Protein AF-A0A1V9Y7L9-F1 (afdb_monomer)

Structure (mmCIF, N/CA/C/O backbone):
data_AF-A0A1V9Y7L9-F1
#
_entry.id   AF-A0A1V9Y7L9-F1
#
loop_
_atom_site.group_PDB
_atom_site.id
_atom_site.type_symbol
_atom_site.label_atom_id
_atom_site.label_alt_id
_atom_site.label_comp_id
_atom_site.label_asym_id
_atom_site.label_entity_id
_atom_site.label_seq_id
_atom_site.pdbx_PDB_ins_code
_atom_site.Cartn_x
_atom_site.Cartn_y
_atom_site.Cartn_z
_atom_site.occupancy
_atom_site.B_iso_or_equiv
_atom_site.auth_seq_id
_atom_site.auth_comp_id
_atom_site.auth_asym_id
_atom_site.auth_atom_id
_atom_site.pdbx_PDB_model_num
ATOM 1 N N . PHE A 1 1 ? 11.792 -7.663 -23.359 1.00 46.97 1 PHE A N 1
ATOM 2 C CA . PHE A 1 1 ? 11.062 -7.646 -24.647 1.00 46.97 1 PHE A CA 1
ATOM 3 C C . PHE A 1 1 ? 10.402 -6.301 -24.951 1.00 46.97 1 PHE A C 1
ATOM 5 O O . PHE A 1 1 ? 10.607 -5.774 -26.033 1.00 46.97 1 PHE A O 1
ATOM 12 N N . ARG A 1 2 ? 9.714 -5.676 -23.986 1.00 48.84 2 ARG A N 1
ATOM 13 C CA . ARG A 1 2 ? 9.059 -4.362 -24.144 1.00 48.84 2 ARG A CA 1
ATOM 14 C C . ARG A 1 2 ? 9.985 -3.200 -24.557 1.00 48.84 2 ARG A C 1
ATOM 16 O O . ARG A 1 2 ? 9.518 -2.235 -25.145 1.00 48.84 2 ARG A O 1
ATOM 23 N N . VAL A 1 3 ? 11.295 -3.319 -24.314 1.00 56.34 3 VAL A N 1
ATOM 24 C CA . VAL A 1 3 ? 12.301 -2.316 -24.720 1.00 56.34 3 VAL A CA 1
ATOM 25 C C . VAL A 1 3 ? 12.752 -2.458 -26.182 1.00 56.34 3 VAL A C 1
ATOM 27 O O . VAL A 1 3 ? 13.266 -1.508 -26.759 1.00 56.34 3 VAL A O 1
ATOM 30 N N . LEU A 1 4 ? 12.505 -3.606 -26.825 1.00 56.19 4 LEU A N 1
ATOM 31 C CA . LEU A 1 4 ? 12.766 -3.774 -28.261 1.00 56.19 4 LEU A CA 1
ATOM 32 C C . LEU A 1 4 ? 11.690 -3.094 -29.119 1.00 56.19 4 LEU A C 1
ATOM 34 O O . LEU A 1 4 ? 11.985 -2.657 -30.225 1.00 56.19 4 LEU A O 1
ATOM 38 N N . ALA A 1 5 ? 10.463 -2.955 -28.607 1.00 59.09 5 ALA A N 1
ATOM 39 C CA . ALA A 1 5 ? 9.345 -2.341 -29.323 1.00 59.09 5 ALA A CA 1
ATOM 40 C C . ALA A 1 5 ? 9.635 -0.910 -29.836 1.00 59.09 5 ALA A C 1
ATOM 42 O O . ALA A 1 5 ? 9.407 -0.670 -31.022 1.00 59.09 5 ALA A O 1
ATOM 43 N N . PRO A 1 6 ? 10.191 0.026 -29.036 1.00 62.69 6 PRO A N 1
ATOM 44 C CA . PRO A 1 6 ? 10.571 1.346 -29.549 1.00 62.69 6 PRO A CA 1
ATOM 45 C C . PRO A 1 6 ? 11.740 1.296 -30.545 1.00 62.69 6 PRO A C 1
ATOM 47 O O . PRO A 1 6 ? 11.824 2.141 -31.431 1.00 62.69 6 PRO A O 1
ATOM 50 N N . LEU A 1 7 ? 12.619 0.293 -30.455 1.00 63.62 7 LEU A N 1
ATOM 51 C CA . LEU A 1 7 ? 13.756 0.137 -31.366 1.00 63.62 7 LEU A CA 1
ATOM 52 C C . LEU A 1 7 ? 13.321 -0.374 -32.751 1.00 63.62 7 LEU A C 1
ATOM 54 O O . LEU A 1 7 ? 13.862 0.058 -33.767 1.00 63.62 7 LEU A O 1
ATOM 58 N N . TYR A 1 8 ? 12.308 -1.243 -32.801 1.00 61.97 8 TYR A N 1
ATOM 59 C CA . TYR A 1 8 ? 11.681 -1.678 -34.054 1.00 61.97 8 TYR A CA 1
ATOM 60 C C . TYR A 1 8 ? 10.748 -0.619 -34.647 1.00 61.97 8 TYR A C 1
ATOM 62 O O . TYR A 1 8 ? 10.727 -0.466 -35.864 1.00 61.97 8 TYR A O 1
ATOM 70 N N . LEU A 1 9 ? 10.049 0.162 -33.813 1.00 64.06 9 LEU A N 1
ATOM 71 C CA . LEU A 1 9 ? 9.289 1.327 -34.276 1.00 64.06 9 LEU A CA 1
ATOM 72 C C . LEU A 1 9 ? 10.213 2.353 -34.947 1.00 64.06 9 LEU A C 1
ATOM 74 O O . LEU A 1 9 ? 9.896 2.818 -36.034 1.00 64.06 9 LEU A O 1
ATOM 78 N N . LYS A 1 10 ? 11.386 2.627 -34.352 1.00 63.59 10 LYS A N 1
ATOM 79 C CA . LYS A 1 10 ? 12.418 3.491 -34.947 1.00 63.59 10 LYS A CA 1
ATOM 80 C C . LYS A 1 10 ? 12.845 3.001 -36.337 1.00 63.59 10 LYS A C 1
ATOM 82 O O . LYS A 1 10 ? 12.878 3.783 -37.279 1.00 63.59 10 LYS A O 1
ATOM 87 N N . LYS A 1 11 ? 13.131 1.702 -36.487 1.00 65.62 11 LYS A N 1
ATOM 88 C CA . LYS A 1 11 ? 13.495 1.124 -37.793 1.00 65.62 11 LYS A CA 1
ATOM 89 C C . LYS A 1 11 ? 12.365 1.234 -38.822 1.00 65.62 11 LYS A C 1
ATOM 91 O O . LYS A 1 11 ? 12.635 1.541 -39.976 1.00 65.62 11 LYS A O 1
ATOM 96 N N . ALA A 1 12 ? 11.117 1.024 -38.403 1.00 61.41 12 ALA A N 1
ATOM 97 C CA . ALA A 1 12 ? 9.957 1.149 -39.282 1.00 61.41 12 ALA A CA 1
ATOM 98 C C . ALA A 1 12 ? 9.720 2.602 -39.736 1.00 61.41 12 ALA A C 1
ATOM 100 O O . ALA A 1 12 ? 9.363 2.830 -40.889 1.00 61.41 12 ALA A O 1
ATOM 101 N N . THR A 1 13 ? 9.945 3.589 -38.860 1.00 64.69 13 THR A N 1
ATOM 102 C CA . THR A 1 13 ? 9.860 5.009 -39.232 1.00 64.69 13 THR A CA 1
ATOM 103 C C . THR A 1 13 ? 11.004 5.435 -40.147 1.00 64.69 13 THR A C 1
ATOM 105 O O . T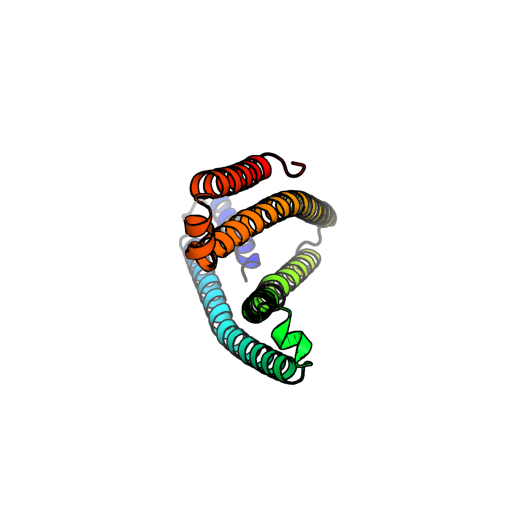HR A 1 13 ? 10.759 6.181 -41.090 1.00 64.69 13 THR A O 1
ATOM 108 N N . ASP A 1 14 ? 12.219 4.926 -39.925 1.00 67.12 14 ASP A N 1
ATOM 109 C CA . ASP A 1 14 ? 13.375 5.223 -40.778 1.00 67.12 14 ASP A CA 1
ATOM 110 C C . ASP A 1 14 ? 13.167 4.673 -42.206 1.00 67.12 14 ASP A C 1
ATOM 112 O O . ASP A 1 14 ? 13.400 5.393 -43.176 1.00 67.12 14 ASP A O 1
ATOM 116 N N . GLU A 1 15 ? 12.642 3.448 -42.360 1.00 63.75 15 GLU A N 1
ATOM 117 C CA . GLU A 1 15 ? 12.297 2.876 -43.677 1.00 63.75 15 GLU A CA 1
ATOM 118 C C . GLU A 1 15 ? 11.160 3.633 -44.381 1.00 63.75 15 GLU A C 1
ATOM 120 O O . GLU A 1 15 ? 11.217 3.838 -45.595 1.00 63.75 15 GLU A O 1
ATOM 125 N N . LEU A 1 16 ? 10.147 4.093 -43.638 1.00 63.22 16 LEU A N 1
ATOM 126 C CA . LEU A 1 16 ? 9.028 4.860 -44.195 1.00 63.22 16 LEU A CA 1
ATOM 127 C C . LEU A 1 16 ? 9.479 6.231 -44.730 1.00 63.22 16 LEU A C 1
ATOM 129 O O . LEU A 1 16 ? 9.022 6.661 -45.790 1.00 63.22 16 LEU A O 1
ATOM 133 N N . VAL A 1 17 ? 10.386 6.903 -44.013 1.00 63.62 17 VAL A N 1
ATOM 134 C CA . VAL A 1 17 ? 10.924 8.221 -44.387 1.00 63.62 17 VAL A CA 1
ATOM 135 C C . VAL A 1 17 ? 11.878 8.121 -45.584 1.00 63.62 17 VAL A C 1
ATOM 137 O O . VAL A 1 17 ? 11.861 9.001 -46.444 1.00 63.62 17 VAL A O 1
ATOM 140 N N . LEU A 1 18 ? 12.673 7.047 -45.677 1.00 61.69 18 LEU A N 1
ATOM 141 C CA . LEU A 1 18 ? 13.657 6.854 -46.752 1.00 61.69 18 LEU A CA 1
ATOM 142 C C . LEU A 1 18 ? 13.076 6.275 -48.051 1.00 61.69 18 LEU A C 1
ATOM 144 O O . LEU A 1 18 ? 13.549 6.647 -49.122 1.00 61.69 18 LEU A O 1
ATOM 148 N N . ALA A 1 19 ? 12.084 5.377 -47.992 1.00 62.03 19 ALA A N 1
ATOM 149 C CA . ALA A 1 19 ? 11.669 4.597 -49.165 1.00 62.03 19 ALA A CA 1
ATOM 150 C C . ALA A 1 19 ? 10.353 5.044 -49.832 1.00 62.03 19 ALA A C 1
ATOM 152 O O . ALA A 1 19 ? 10.089 4.619 -50.953 1.00 62.03 19 ALA A O 1
ATOM 153 N N . HIS A 1 20 ? 9.510 5.869 -49.186 1.00 58.69 20 HIS A N 1
ATOM 154 C CA . HIS A 1 20 ? 8.191 6.309 -49.704 1.00 58.69 20 HIS A CA 1
ATOM 155 C C . HIS A 1 20 ? 7.233 5.179 -50.165 1.00 58.69 20 HIS A C 1
ATOM 157 O O . HIS A 1 20 ? 6.181 5.438 -50.747 1.00 58.69 20 HIS A O 1
ATOM 163 N N . THR A 1 21 ? 7.548 3.916 -49.875 1.00 59.72 21 THR A N 1
ATOM 164 C CA . THR A 1 21 ? 6.689 2.747 -50.093 1.00 59.72 21 THR A CA 1
ATOM 165 C C . THR A 1 21 ? 6.048 2.333 -48.775 1.00 59.72 21 THR A C 1
ATOM 167 O O . THR A 1 21 ? 6.736 2.306 -47.759 1.00 59.72 21 THR A O 1
ATOM 170 N N . LEU A 1 22 ? 4.762 1.958 -48.783 1.00 59.69 22 LEU A N 1
ATOM 171 C CA . LEU A 1 22 ? 4.059 1.415 -47.611 1.00 59.69 22 LEU A CA 1
ATOM 172 C C . LEU A 1 22 ? 4.796 0.164 -47.081 1.00 59.69 22 LEU A C 1
ATOM 174 O O . LEU A 1 22 ? 4.752 -0.879 -47.739 1.00 59.69 22 LEU A O 1
ATOM 178 N N . PRO A 1 23 ? 5.454 0.218 -45.905 1.00 66.94 23 PRO A N 1
ATOM 179 C CA . PRO A 1 23 ? 6.293 -0.858 -45.400 1.00 66.94 23 PRO A CA 1
ATOM 180 C C . PRO A 1 23 ? 5.406 -1.871 -44.670 1.00 66.94 23 PRO A C 1
ATOM 182 O O . PRO A 1 23 ? 5.416 -2.001 -43.445 1.00 66.94 23 PRO A O 1
ATOM 185 N N . THR A 1 24 ? 4.587 -2.582 -45.443 1.00 71.19 24 THR A N 1
ATOM 186 C CA . THR A 1 24 ? 3.628 -3.577 -44.946 1.00 71.19 24 THR A CA 1
ATOM 187 C C . THR A 1 24 ? 4.324 -4.661 -44.125 1.00 71.19 24 THR A C 1
ATOM 189 O O . THR A 1 24 ? 3.875 -4.966 -43.026 1.00 71.19 24 THR A O 1
ATOM 192 N N . HIS A 1 25 ? 5.481 -5.151 -44.579 1.00 72.38 25 HIS A N 1
ATOM 193 C CA . HIS A 1 25 ? 6.285 -6.145 -43.863 1.00 72.38 25 HIS A CA 1
ATOM 194 C C . HIS A 1 25 ? 6.754 -5.660 -42.477 1.00 72.38 25 HIS A C 1
ATOM 196 O O . HIS A 1 25 ? 6.593 -6.375 -41.487 1.00 72.38 25 HIS A O 1
ATOM 202 N N . ALA A 1 26 ? 7.287 -4.438 -42.373 1.00 65.88 26 ALA A N 1
ATOM 203 C CA . ALA A 1 26 ? 7.776 -3.893 -41.104 1.00 65.88 26 ALA A CA 1
ATOM 204 C C . ALA A 1 26 ? 6.635 -3.686 -40.091 1.00 65.88 26 ALA A C 1
ATOM 206 O O . ALA A 1 26 ? 6.788 -3.992 -38.906 1.00 65.88 26 ALA A O 1
ATOM 207 N N . ILE A 1 27 ? 5.468 -3.236 -40.566 1.00 72.94 27 ILE A N 1
ATOM 208 C CA . ILE A 1 27 ? 4.267 -3.061 -39.740 1.00 72.94 27 ILE A CA 1
ATOM 209 C C . ILE A 1 27 ? 3.737 -4.418 -39.261 1.00 72.94 27 ILE A C 1
ATOM 211 O O . ILE A 1 27 ? 3.439 -4.572 -38.076 1.00 72.94 27 ILE A O 1
ATOM 215 N N . THR A 1 28 ? 3.664 -5.427 -40.136 1.00 78.00 28 THR A N 1
ATOM 216 C CA . THR A 1 28 ? 3.221 -6.775 -39.747 1.00 78.00 28 THR A CA 1
ATOM 217 C C . THR A 1 28 ? 4.157 -7.385 -38.703 1.00 78.00 28 THR A C 1
ATOM 219 O O . THR A 1 28 ? 3.687 -7.905 -37.693 1.00 78.00 28 THR A O 1
ATOM 222 N N . VAL A 1 29 ? 5.475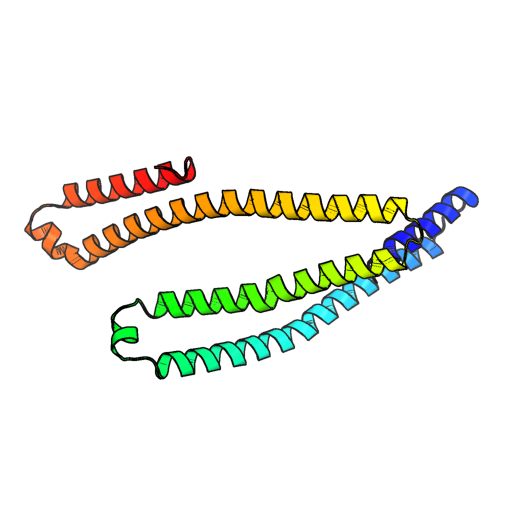 -7.258 -38.882 1.00 75.94 29 VAL A N 1
ATOM 223 C CA . VAL A 1 29 ? 6.470 -7.740 -37.910 1.00 75.94 29 VAL A CA 1
ATOM 224 C C . VAL A 1 29 ? 6.346 -7.006 -36.573 1.00 75.94 29 VAL A C 1
ATOM 226 O O . VAL A 1 29 ? 6.393 -7.649 -35.524 1.00 75.94 29 VAL A O 1
ATOM 229 N N . TYR A 1 30 ? 6.118 -5.689 -36.583 1.00 73.19 30 TYR A N 1
ATOM 230 C CA . TYR A 1 30 ? 5.880 -4.908 -35.366 1.00 73.19 30 TYR A CA 1
ATOM 231 C C . TYR A 1 30 ? 4.629 -5.377 -34.609 1.00 73.19 30 TYR A C 1
ATOM 233 O O . TYR A 1 30 ? 4.702 -5.626 -33.405 1.00 73.19 30 TYR A O 1
ATOM 241 N N . ILE A 1 31 ? 3.502 -5.556 -35.308 1.00 78.62 31 ILE A N 1
ATOM 242 C CA . ILE A 1 31 ? 2.237 -6.005 -34.704 1.00 78.62 31 ILE A CA 1
ATOM 243 C C . ILE A 1 31 ? 2.384 -7.418 -34.124 1.00 78.62 31 ILE A C 1
ATOM 245 O O . ILE A 1 31 ? 1.964 -7.660 -32.991 1.00 78.62 31 ILE A O 1
ATOM 249 N N . VAL A 1 32 ? 3.030 -8.336 -34.850 1.00 83.56 32 VAL A N 1
ATOM 250 C CA . VAL A 1 32 ? 3.276 -9.710 -34.380 1.00 83.56 32 VAL A CA 1
ATOM 251 C C . VAL A 1 32 ? 4.194 -9.722 -33.157 1.00 83.56 32 VAL A C 1
ATOM 253 O O . VAL A 1 32 ? 3.890 -10.395 -32.173 1.00 83.56 32 VAL A O 1
ATOM 256 N N . LEU A 1 33 ? 5.283 -8.946 -33.164 1.00 78.62 33 LEU A N 1
ATOM 257 C CA . LEU A 1 33 ? 6.181 -8.815 -32.011 1.00 78.62 33 LEU A CA 1
ATOM 258 C C . LEU A 1 33 ? 5.473 -8.223 -30.791 1.00 78.62 33 LEU A C 1
ATOM 260 O O . LEU A 1 33 ? 5.721 -8.658 -29.665 1.00 78.62 33 LEU A O 1
ATOM 264 N N . LEU A 1 34 ? 4.591 -7.245 -31.001 1.00 78.25 34 LEU A N 1
ATOM 265 C CA . LEU A 1 34 ? 3.825 -6.616 -29.932 1.00 78.25 34 LEU A CA 1
ATOM 266 C C . LEU A 1 34 ? 2.817 -7.599 -29.329 1.00 78.25 34 LEU A C 1
ATOM 268 O O . LEU A 1 34 ? 2.758 -7.741 -28.105 1.00 78.25 34 LEU A O 1
ATOM 272 N N . PHE A 1 35 ? 2.095 -8.338 -30.174 1.00 83.88 35 PHE A N 1
ATOM 273 C CA . PHE A 1 35 ? 1.178 -9.386 -29.733 1.00 83.88 35 PHE A CA 1
ATOM 274 C C . PHE A 1 35 ? 1.913 -10.493 -28.970 1.00 83.88 35 PHE A C 1
ATOM 276 O O . PHE A 1 35 ? 1.517 -10.843 -27.859 1.00 83.88 35 PHE A O 1
ATOM 283 N N . LEU A 1 36 ? 3.036 -10.979 -29.505 1.00 85.19 36 LEU A N 1
ATOM 284 C CA . LEU A 1 36 ? 3.852 -12.010 -28.869 1.00 85.19 36 LEU A CA 1
ATOM 285 C C . LEU A 1 36 ? 4.423 -11.532 -27.525 1.00 85.19 36 LEU A C 1
ATOM 287 O O . LEU A 1 36 ? 4.371 -12.260 -26.537 1.00 85.19 36 LEU A O 1
ATOM 291 N N . SER A 1 37 ? 4.909 -10.290 -27.450 1.00 79.69 37 SER A N 1
ATOM 292 C CA . SER A 1 37 ? 5.405 -9.701 -26.200 1.00 79.69 37 SER A CA 1
ATOM 293 C C . SER A 1 37 ? 4.311 -9.615 -25.135 1.00 79.69 37 SER A C 1
ATOM 295 O O . SER A 1 37 ? 4.578 -9.878 -23.959 1.00 79.69 37 SER A O 1
ATOM 297 N N . ASN A 1 38 ? 3.088 -9.247 -25.523 1.00 80.31 38 ASN A N 1
ATOM 298 C CA . ASN A 1 38 ? 1.955 -9.202 -24.602 1.00 80.31 38 ASN A CA 1
ATOM 299 C C . ASN A 1 38 ? 1.552 -10.613 -24.164 1.00 80.31 38 ASN A C 1
ATOM 301 O O . ASN A 1 38 ? 1.453 -10.863 -22.965 1.00 80.31 38 ASN A O 1
ATOM 305 N N . ALA A 1 39 ? 1.421 -11.558 -25.097 1.00 86.31 39 ALA A N 1
ATOM 306 C CA . ALA A 1 39 ? 1.086 -12.949 -24.799 1.00 86.31 39 ALA A CA 1
ATOM 307 C C . ALA A 1 39 ? 2.093 -13.597 -23.831 1.00 86.31 39 ALA A C 1
ATOM 309 O O . ALA A 1 39 ? 1.691 -14.185 -22.828 1.00 86.31 39 ALA A O 1
ATOM 310 N N . LEU A 1 40 ? 3.400 -13.418 -24.059 1.00 84.06 40 LEU A N 1
ATOM 311 C CA . LEU A 1 40 ? 4.443 -13.898 -23.144 1.00 84.06 40 LEU A CA 1
ATOM 312 C C . LEU A 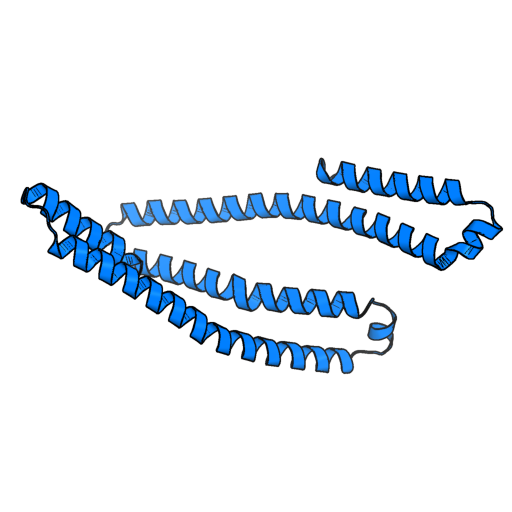1 40 ? 4.371 -13.218 -21.774 1.00 84.06 40 LEU A C 1
ATOM 314 O O . LEU A 1 40 ? 4.619 -13.861 -20.756 1.00 84.06 40 LEU A O 1
ATOM 318 N N . SER A 1 41 ? 4.025 -11.930 -21.730 1.00 80.12 41 SER A N 1
ATOM 319 C CA . SER A 1 41 ? 3.855 -11.212 -20.463 1.00 80.12 41 SER A CA 1
ATOM 320 C C . SER A 1 41 ? 2.673 -11.767 -19.667 1.00 80.12 41 SER A C 1
ATOM 322 O O . SER A 1 41 ? 2.814 -12.006 -18.471 1.00 80.12 41 SER A O 1
ATOM 324 N N . HIS A 1 42 ? 1.547 -12.052 -20.327 1.00 84.44 42 HIS A N 1
ATOM 325 C CA . HIS A 1 42 ? 0.393 -12.692 -19.696 1.00 84.44 42 HIS A CA 1
ATOM 326 C C . HIS A 1 42 ? 0.706 -14.117 -19.235 1.00 84.44 42 HIS A C 1
ATOM 328 O O . HIS A 1 42 ? 0.359 -14.480 -18.113 1.00 84.44 42 HIS A O 1
ATOM 334 N N . LEU A 1 43 ? 1.427 -14.899 -20.043 1.00 87.62 43 LEU A N 1
ATOM 335 C CA . LEU A 1 43 ? 1.862 -16.243 -19.668 1.00 87.62 43 LEU A CA 1
ATOM 336 C C . LEU A 1 43 ? 2.797 -16.217 -18.452 1.00 87.62 43 LEU A C 1
ATOM 338 O O . LEU A 1 43 ? 2.620 -17.003 -17.525 1.00 87.62 43 LEU A O 1
ATOM 342 N N . LYS A 1 44 ? 3.750 -15.277 -18.412 1.00 83.25 44 LYS A N 1
ATOM 343 C CA . LYS A 1 44 ? 4.612 -15.054 -17.244 1.00 83.25 44 LYS A CA 1
ATOM 344 C C . LYS A 1 44 ? 3.775 -14.763 -16.001 1.00 83.25 44 LYS A C 1
ATOM 346 O O . LYS A 1 44 ? 4.013 -15.368 -14.961 1.00 83.25 44 LYS A O 1
ATOM 351 N N . THR A 1 45 ? 2.799 -13.862 -16.101 1.00 82.06 45 THR A N 1
ATOM 352 C CA . THR A 1 45 ? 1.909 -13.527 -14.980 1.00 82.06 45 THR A CA 1
ATOM 353 C C . THR A 1 45 ? 1.103 -14.741 -14.525 1.00 82.06 45 THR A C 1
ATOM 355 O O . THR A 1 45 ? 0.993 -14.981 -13.328 1.00 82.06 45 THR A O 1
ATOM 358 N N . PHE A 1 46 ? 0.603 -15.553 -15.458 1.00 87.19 46 PHE A N 1
ATOM 359 C CA . PHE A 1 46 ? -0.124 -16.780 -15.140 1.00 87.19 46 PHE A CA 1
ATOM 360 C C . PHE A 1 46 ? 0.755 -17.817 -14.424 1.00 87.19 46 PHE A C 1
ATOM 362 O O . PHE A 1 46 ? 0.346 -18.400 -13.423 1.00 87.19 46 PHE A O 1
ATOM 369 N N . LEU A 1 47 ? 1.994 -18.010 -14.883 1.00 85.19 47 LEU A N 1
ATOM 370 C CA . LEU A 1 47 ? 2.962 -18.880 -14.209 1.00 85.19 47 LEU A CA 1
ATOM 371 C C . LEU A 1 47 ? 3.314 -18.352 -12.813 1.00 85.19 47 LEU A C 1
ATOM 373 O O . LEU A 1 47 ? 3.393 -19.121 -11.854 1.00 85.19 47 LEU A O 1
ATOM 377 N N . TYR A 1 48 ? 3.481 -17.035 -12.689 1.00 80.94 48 TYR A N 1
ATOM 378 C CA . TYR A 1 48 ? 3.786 -16.390 -11.419 1.00 80.94 48 TYR A CA 1
ATOM 379 C C . TYR A 1 48 ? 2.630 -16.493 -10.421 1.00 80.94 48 TYR A C 1
ATOM 381 O O . TYR A 1 48 ? 2.879 -16.666 -9.232 1.00 80.94 48 TYR A O 1
ATOM 389 N N . LEU A 1 49 ? 1.379 -16.494 -10.891 1.00 85.06 49 LEU A N 1
ATOM 390 C CA . LEU A 1 49 ? 0.199 -16.671 -10.043 1.00 85.06 49 LEU A CA 1
ATOM 391 C C . LEU A 1 49 ? 0.263 -17.973 -9.234 1.00 85.06 49 LEU A C 1
ATOM 393 O O . LEU A 1 49 ? -0.056 -17.973 -8.049 1.00 85.06 49 LEU A O 1
ATOM 397 N N . LYS A 1 50 ? 0.733 -19.071 -9.838 1.00 85.94 50 LYS A N 1
ATOM 398 C CA . LYS A 1 50 ? 0.886 -20.352 -9.132 1.00 85.94 50 LYS A CA 1
ATOM 399 C C . LYS A 1 50 ? 1.928 -20.272 -8.014 1.00 85.94 50 LYS A C 1
ATOM 401 O O . LYS A 1 50 ? 1.703 -20.793 -6.924 1.00 85.94 50 LYS A O 1
ATOM 406 N N . VAL A 1 51 ? 3.052 -19.599 -8.270 1.00 84.75 51 VAL A N 1
ATOM 407 C CA . VAL A 1 51 ? 4.098 -19.364 -7.260 1.00 84.75 51 VAL A CA 1
ATOM 408 C C . VAL A 1 51 ? 3.561 -18.472 -6.144 1.00 84.75 51 VAL A C 1
ATOM 410 O O . VAL A 1 51 ? 3.759 -18.775 -4.970 1.00 84.75 51 VAL A O 1
ATOM 413 N N . MET A 1 52 ? 2.826 -17.419 -6.506 1.00 81.44 52 MET A N 1
ATOM 414 C CA . MET A 1 52 ? 2.202 -16.514 -5.550 1.00 81.44 52 MET A CA 1
ATOM 415 C C . MET A 1 52 ? 1.221 -17.229 -4.624 1.00 81.44 52 MET A C 1
ATOM 417 O O . MET A 1 52 ? 1.291 -17.054 -3.413 1.00 81.44 52 MET A O 1
ATOM 421 N N . GLN A 1 53 ? 0.333 -18.056 -5.175 1.00 83.81 53 GLN A N 1
ATOM 422 C CA . GLN A 1 53 ? -0.645 -18.805 -4.385 1.00 83.81 53 GLN A CA 1
ATOM 423 C C . GLN A 1 53 ? 0.030 -19.782 -3.419 1.00 83.81 53 GLN A C 1
ATOM 425 O O . GLN A 1 53 ? -0.406 -19.912 -2.277 1.00 83.81 53 GLN A O 1
ATOM 430 N N . ASN A 1 54 ? 1.115 -20.433 -3.849 1.00 86.75 54 ASN A N 1
ATOM 431 C CA . ASN A 1 54 ? 1.862 -21.340 -2.983 1.00 86.75 54 ASN A CA 1
ATOM 432 C C . ASN A 1 54 ? 2.567 -20.595 -1.839 1.00 86.75 54 ASN A C 1
ATOM 434 O O . ASN A 1 54 ? 2.461 -21.003 -0.686 1.00 86.75 54 ASN A O 1
ATOM 438 N N . ALA A 1 55 ? 3.227 -19.474 -2.146 1.00 83.94 55 ALA A N 1
ATOM 439 C CA . ALA A 1 55 ? 3.857 -18.626 -1.137 1.00 83.94 55 ALA A CA 1
ATOM 440 C C . ALA A 1 55 ? 2.826 -18.050 -0.152 1.00 83.94 55 ALA A C 1
ATOM 442 O O . ALA A 1 55 ? 3.069 -18.031 1.051 1.00 83.94 55 ALA A O 1
ATOM 443 N N . TYR A 1 56 ? 1.656 -17.630 -0.644 1.00 83.00 56 TYR A N 1
ATOM 444 C CA . TYR A 1 56 ? 0.557 -17.168 0.203 1.00 83.00 56 TYR A CA 1
ATOM 445 C C . TYR A 1 56 ? 0.107 -18.261 1.178 1.00 83.00 56 TYR A C 1
ATOM 447 O O . TYR A 1 56 ? 0.019 -18.006 2.374 1.00 83.00 56 TYR A O 1
ATOM 455 N N . ASN A 1 57 ? -0.102 -19.489 0.694 1.00 86.12 57 ASN A N 1
ATOM 456 C CA . ASN A 1 57 ? -0.494 -20.609 1.547 1.00 86.12 57 ASN A CA 1
ATOM 457 C C . ASN A 1 57 ? 0.545 -20.887 2.648 1.00 86.12 57 ASN A C 1
ATOM 459 O O . ASN A 1 57 ? 0.195 -20.984 3.822 1.00 86.12 57 ASN A O 1
ATOM 463 N N . GLU A 1 58 ? 1.829 -20.955 2.288 1.00 86.94 58 GLU A N 1
ATOM 464 C CA . GLU A 1 58 ? 2.910 -21.209 3.246 1.00 86.94 58 GLU A CA 1
ATOM 465 C C . GLU A 1 58 ? 2.980 -20.133 4.337 1.00 86.94 58 GLU A C 1
ATOM 467 O O . GLU A 1 58 ? 3.036 -20.451 5.530 1.00 86.94 58 GLU A O 1
ATOM 472 N N . VAL A 1 59 ? 2.930 -18.856 3.946 1.00 84.12 59 VAL A N 1
ATOM 473 C CA . VAL A 1 59 ? 2.975 -17.752 4.906 1.00 84.12 59 VAL A CA 1
ATOM 474 C C . VAL A 1 59 ? 1.712 -17.746 5.770 1.00 84.12 59 VAL A C 1
ATOM 476 O O . VAL A 1 59 ? 1.828 -17.687 6.993 1.00 84.12 59 VAL A O 1
ATOM 479 N N . SER A 1 60 ? 0.517 -17.873 5.191 1.00 82.50 60 SER A N 1
ATOM 480 C CA . SER A 1 60 ? -0.736 -17.858 5.956 1.00 82.50 60 SER A CA 1
ATOM 481 C C . SER A 1 60 ? -0.811 -18.994 6.976 1.00 82.50 60 SER A C 1
ATOM 483 O O . SER A 1 60 ? -1.177 -18.752 8.127 1.00 82.50 60 SER A O 1
ATOM 485 N N . VAL A 1 61 ? -0.391 -20.211 6.612 1.00 86.38 61 VAL A N 1
ATOM 486 C CA . VAL A 1 61 ? -0.340 -21.353 7.541 1.00 86.38 61 VAL A CA 1
ATOM 487 C C . VAL A 1 61 ? 0.675 -21.111 8.654 1.00 86.38 61 VAL A C 1
ATOM 489 O O . VAL A 1 61 ? 0.357 -21.305 9.829 1.00 86.38 61 VAL A O 1
ATOM 492 N N . LYS A 1 62 ? 1.883 -20.645 8.316 1.00 86.50 62 LYS A N 1
ATOM 493 C CA . LYS A 1 62 ? 2.934 -20.385 9.306 1.00 86.50 62 LYS A CA 1
ATOM 494 C C . LYS A 1 62 ? 2.499 -19.342 10.322 1.00 86.50 62 LYS A C 1
ATOM 496 O O . LYS A 1 62 ? 2.710 -19.521 11.521 1.00 86.50 62 LYS A O 1
ATOM 501 N N . VAL A 1 63 ? 1.868 -18.264 9.861 1.00 82.69 63 VAL A N 1
ATOM 502 C CA . VAL A 1 63 ? 1.443 -17.223 10.786 1.00 82.69 63 VAL A CA 1
ATOM 503 C C . VAL A 1 63 ? 0.197 -17.634 11.575 1.00 82.69 63 VAL A C 1
ATOM 505 O O . VAL A 1 63 ? 0.111 -17.323 12.761 1.00 82.69 63 VAL A O 1
ATOM 508 N N . PHE A 1 64 ? -0.720 -18.411 10.994 1.00 80.62 64 PHE A N 1
ATOM 509 C CA . PHE A 1 64 ? -1.826 -19.006 11.750 1.00 80.62 64 PHE A CA 1
ATOM 510 C C . PHE A 1 64 ? -1.329 -19.926 12.877 1.00 80.62 64 PHE A C 1
ATOM 512 O O . PHE A 1 64 ? -1.802 -19.816 14.008 1.00 80.62 64 PHE A O 1
ATOM 519 N N . SER A 1 65 ? -0.327 -20.770 12.604 1.00 85.69 65 SER A N 1
ATOM 520 C CA . SER A 1 65 ? 0.322 -21.607 13.624 1.00 85.69 65 SER A CA 1
ATOM 521 C C . SER A 1 65 ? 0.924 -20.756 14.743 1.00 85.69 65 SER A C 1
ATOM 523 O O . SER A 1 65 ? 0.680 -21.008 15.920 1.00 85.69 65 SER A O 1
ATOM 525 N N . HIS A 1 66 ? 1.641 -19.687 14.387 1.00 83.62 66 HIS A N 1
ATOM 526 C CA . HIS A 1 66 ? 2.255 -18.795 15.369 1.00 83.62 66 HIS A CA 1
ATOM 527 C C . HIS A 1 66 ? 1.222 -18.057 16.239 1.00 83.62 66 HIS A C 1
ATOM 529 O O . HIS A 1 66 ? 1.419 -17.884 17.441 1.00 83.62 66 HIS A O 1
ATOM 535 N N . LEU A 1 67 ? 0.077 -17.672 15.666 1.00 80.19 67 LEU A N 1
ATOM 536 C CA . LEU A 1 67 ? -1.033 -17.093 16.429 1.00 80.19 67 LEU A CA 1
ATOM 537 C C . LEU A 1 67 ? -1.624 -18.085 17.447 1.00 80.19 67 LEU A C 1
ATOM 539 O O . LEU A 1 67 ? -2.125 -17.661 18.493 1.00 80.19 67 LEU A O 1
ATOM 543 N N . HIS A 1 68 ? -1.564 -19.392 17.172 1.00 80.19 68 HIS A N 1
ATOM 544 C CA . HIS A 1 68 ? -2.010 -20.423 18.110 1.00 80.19 68 HIS A CA 1
ATOM 545 C C . HIS A 1 68 ? -1.060 -20.568 19.310 1.00 80.19 68 HIS A C 1
ATOM 547 O O . HIS A 1 68 ? -1.514 -20.753 20.438 1.00 80.19 68 HIS A O 1
ATOM 553 N N . GLU A 1 69 ? 0.243 -20.397 19.086 1.00 84.25 69 GLU A N 1
ATOM 554 C CA . GLU A 1 69 ? 1.290 -20.465 20.117 1.00 84.25 69 GLU A CA 1
ATOM 555 C C . GLU A 1 69 ? 1.345 -19.226 21.029 1.00 84.25 69 GLU A C 1
ATOM 557 O O . GLU A 1 69 ? 1.932 -19.273 22.110 1.00 84.25 69 GLU A O 1
ATOM 562 N N . MET A 1 70 ? 0.718 -18.111 20.638 1.00 81.81 70 MET A N 1
ATOM 563 C CA . MET A 1 70 ? 0.678 -16.898 21.462 1.00 81.81 70 MET A CA 1
ATOM 564 C C . MET A 1 70 ? -0.113 -17.079 22.768 1.00 81.81 70 MET A C 1
ATOM 566 O O . MET A 1 70 ? -0.947 -17.972 22.921 1.00 81.81 70 MET A O 1
ATOM 570 N N . SER A 1 71 ? 0.139 -16.200 23.742 1.00 79.94 71 SER A N 1
ATOM 571 C CA . SER A 1 71 ? -0.498 -16.266 25.060 1.00 79.94 71 SER A CA 1
ATOM 572 C C . SER A 1 71 ? -2.020 -16.074 24.988 1.00 79.94 71 SER A C 1
ATOM 574 O O . SER A 1 71 ? -2.553 -15.350 24.145 1.00 79.94 71 SER A O 1
ATOM 576 N N . MET A 1 72 ? -2.751 -16.701 25.915 1.00 72.56 72 MET A N 1
ATOM 577 C CA . MET A 1 72 ? -4.217 -16.618 25.966 1.00 72.56 72 MET A CA 1
ATOM 578 C C . MET A 1 72 ? -4.725 -15.185 26.194 1.00 72.56 72 MET A C 1
ATOM 580 O O . MET A 1 72 ? -5.764 -14.815 25.655 1.00 72.56 72 MET A O 1
ATOM 584 N N . GLN A 1 73 ? -3.951 -14.353 26.898 1.00 70.75 73 GLN A N 1
ATOM 585 C CA . GLN A 1 73 ? -4.224 -12.918 27.029 1.00 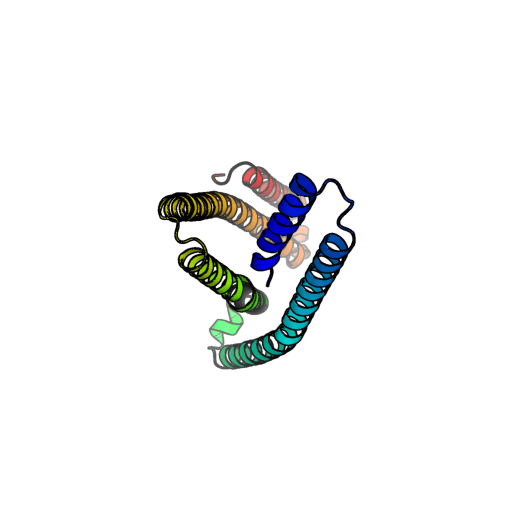70.75 73 GLN A CA 1
ATOM 586 C C . GLN A 1 73 ? -4.159 -12.202 25.673 1.00 70.75 73 GLN A C 1
ATOM 588 O O . GLN A 1 73 ? -5.023 -11.388 25.372 1.00 70.75 73 GLN A O 1
ATOM 593 N N . PHE A 1 74 ? -3.209 -12.546 24.798 1.00 66.81 74 PHE A N 1
ATOM 594 C CA . PHE A 1 74 ? -3.144 -11.952 23.461 1.00 66.81 74 PHE A CA 1
ATOM 595 C C . PHE A 1 74 ? -4.373 -12.295 22.599 1.00 66.81 74 PHE A C 1
ATOM 597 O O . PHE A 1 74 ? -4.847 -11.449 21.840 1.00 66.81 74 PHE A O 1
ATOM 604 N N . ARG A 1 75 ? -4.935 -13.503 22.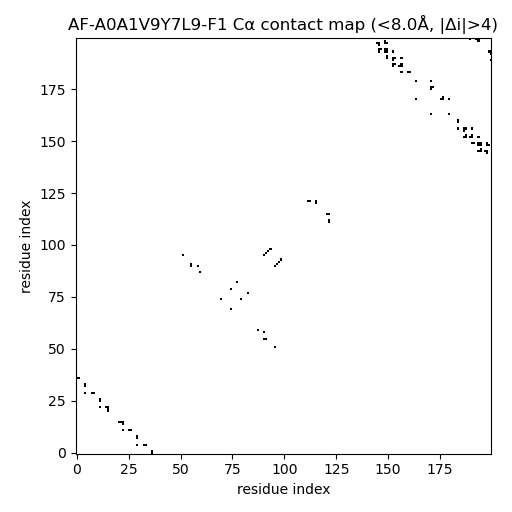759 1.00 70.12 75 ARG A N 1
ATOM 605 C CA . ARG A 1 75 ? -6.180 -13.914 22.084 1.00 70.12 75 ARG A CA 1
ATOM 606 C C . ARG A 1 75 ? -7.432 -13.208 22.620 1.00 70.12 75 ARG A C 1
ATOM 608 O O . ARG A 1 75 ? -8.355 -12.991 21.845 1.00 70.12 75 ARG A O 1
ATOM 615 N N . LEU A 1 76 ? -7.466 -12.849 23.906 1.00 65.06 76 LEU A N 1
ATOM 616 C CA . LEU A 1 76 ? -8.628 -12.226 24.561 1.00 65.06 76 LEU A CA 1
ATOM 617 C C . LEU A 1 76 ? -8.671 -10.693 24.409 1.00 65.06 76 LEU A C 1
ATOM 619 O O . LEU A 1 76 ? -9.754 -10.123 24.323 1.00 65.06 76 LEU A O 1
ATOM 623 N N . THR A 1 77 ? -7.519 -10.017 24.352 1.00 57.62 77 THR A N 1
ATOM 624 C CA . THR A 1 77 ? -7.448 -8.543 24.459 1.00 57.62 77 THR A CA 1
ATOM 625 C C . THR A 1 77 ? -7.593 -7.799 23.127 1.00 57.62 77 THR A C 1
ATOM 627 O O . THR A 1 77 ? -7.955 -6.624 23.107 1.00 57.62 77 THR A O 1
ATOM 630 N N . LYS A 1 78 ? -7.315 -8.436 21.985 1.00 54.66 78 LYS A N 1
ATOM 631 C CA . LYS A 1 78 ? -7.472 -7.803 20.666 1.00 54.66 78 LYS A CA 1
ATOM 632 C C . LYS A 1 78 ? -8.458 -8.586 19.825 1.00 54.66 78 LYS A C 1
ATOM 634 O O . LYS A 1 78 ? -8.322 -9.797 19.719 1.00 54.66 78 LYS A O 1
ATOM 639 N N . LYS A 1 79 ? -9.384 -7.867 19.167 1.00 56.59 79 LYS A N 1
ATOM 640 C CA . LYS A 1 79 ? -10.259 -8.352 18.083 1.00 56.59 79 LYS A CA 1
ATOM 641 C C . LYS A 1 79 ? -9.405 -9.218 17.132 1.00 56.59 79 LYS A C 1
ATOM 643 O O . LYS A 1 79 ? -8.778 -8.669 16.227 1.00 56.59 79 LYS A O 1
ATOM 648 N N . THR A 1 80 ? -9.326 -10.539 17.345 1.00 62.94 80 THR A N 1
ATOM 649 C CA . THR A 1 80 ? -8.380 -11.442 16.653 1.00 62.94 80 THR A CA 1
ATOM 650 C C . THR A 1 80 ? -8.558 -11.337 15.138 1.00 62.94 80 THR A C 1
ATOM 652 O O . THR A 1 80 ? -7.588 -11.297 14.389 1.00 62.94 80 THR A O 1
ATOM 655 N N . GLY A 1 81 ? -9.799 -11.096 14.700 1.00 64.38 81 GLY A N 1
ATOM 656 C CA . GLY A 1 81 ? -10.137 -10.814 13.308 1.00 64.38 81 GLY A CA 1
ATOM 657 C C . GLY A 1 81 ? -9.509 -9.541 12.717 1.00 64.38 81 GLY A C 1
ATOM 658 O O . GLY A 1 81 ? -9.189 -9.543 11.533 1.00 64.38 81 GLY A O 1
ATOM 659 N N . LYS A 1 82 ? -9.277 -8.464 13.489 1.00 65.88 82 LYS A N 1
ATOM 660 C CA . LYS A 1 82 ? -8.561 -7.269 12.986 1.00 65.88 82 LYS A CA 1
ATOM 661 C C . LYS A 1 82 ? -7.073 -7.576 12.754 1.00 65.88 82 LYS A C 1
ATOM 663 O O . LYS A 1 82 ? -6.514 -7.102 11.769 1.00 65.88 82 LYS A O 1
ATOM 668 N N . VAL A 1 83 ? -6.450 -8.391 13.612 1.00 71.12 83 VAL A N 1
ATOM 669 C CA . VAL A 1 83 ? -5.030 -8.776 13.485 1.00 71.12 83 VAL A CA 1
ATOM 670 C C . VAL A 1 83 ? -4.824 -9.702 12.287 1.00 71.12 83 VAL A C 1
ATOM 672 O O . VAL A 1 83 ? -3.997 -9.392 11.433 1.00 71.12 83 VAL A O 1
ATOM 675 N N . THR A 1 84 ? -5.630 -10.760 12.156 1.00 70.81 84 THR A N 1
ATOM 676 C CA . THR A 1 84 ? -5.562 -11.685 11.010 1.00 70.81 84 THR A CA 1
ATOM 677 C C . THR A 1 84 ? -5.792 -10.960 9.681 1.00 70.81 84 THR A C 1
ATOM 679 O O . THR A 1 84 ? -5.014 -11.133 8.749 1.00 70.81 84 THR A O 1
ATOM 682 N N . ARG A 1 85 ? -6.780 -10.052 9.603 1.00 73.56 85 ARG A N 1
ATOM 683 C CA . ARG A 1 85 ? -7.029 -9.262 8.379 1.00 73.56 85 ARG A CA 1
ATOM 684 C C . ARG A 1 85 ? -5.896 -8.295 8.036 1.00 73.56 85 ARG A C 1
ATOM 686 O O . ARG A 1 85 ? -5.612 -8.090 6.861 1.00 73.56 85 ARG A O 1
ATOM 693 N N . CYS A 1 86 ? -5.286 -7.657 9.036 1.00 73.62 86 CYS A N 1
ATOM 694 C CA . CYS A 1 86 ? -4.153 -6.754 8.814 1.00 73.62 86 CYS A CA 1
ATOM 695 C C . CYS A 1 86 ? -2.950 -7.518 8.245 1.00 73.62 86 CYS A C 1
ATOM 697 O O . CYS A 1 86 ? -2.281 -7.060 7.323 1.00 73.62 86 CYS A O 1
ATOM 699 N N . MET A 1 87 ? -2.733 -8.721 8.762 1.00 73.81 87 MET A N 1
ATOM 700 C CA . MET A 1 87 ? -1.654 -9.610 8.370 1.00 73.81 87 MET A CA 1
ATOM 701 C C . MET A 1 87 ? -1.814 -10.143 6.946 1.00 73.81 87 MET A C 1
ATOM 703 O O . MET A 1 87 ? -0.875 -10.017 6.164 1.00 73.81 87 MET A O 1
ATOM 707 N N . ASP A 1 88 ? -3.007 -10.629 6.579 1.00 72.56 88 ASP A N 1
ATOM 708 C CA . ASP A 1 88 ? -3.317 -11.039 5.200 1.00 72.56 88 ASP A CA 1
ATOM 709 C C . ASP A 1 88 ? -3.024 -9.907 4.208 1.00 72.56 88 ASP A C 1
ATOM 711 O O . ASP A 1 88 ? -2.336 -10.103 3.206 1.00 72.56 88 ASP A O 1
ATOM 715 N N . ARG A 1 89 ? -3.483 -8.686 4.514 1.00 77.12 89 ARG A N 1
ATOM 716 C CA . ARG A 1 89 ? -3.237 -7.512 3.663 1.00 77.12 89 ARG A CA 1
ATOM 717 C C . ARG A 1 89 ? -1.752 -7.157 3.587 1.00 77.12 89 ARG A C 1
ATOM 719 O O . ARG A 1 89 ? -1.258 -6.856 2.505 1.00 77.12 89 ARG A O 1
ATOM 726 N N . GLY A 1 90 ? -1.040 -7.198 4.713 1.00 74.81 90 GLY A N 1
ATOM 727 C CA . GLY A 1 90 ? 0.384 -6.870 4.778 1.00 74.81 90 GLY A CA 1
ATOM 728 C C . GLY A 1 90 ? 1.247 -7.840 3.972 1.00 74.81 90 GLY A C 1
ATOM 729 O O . GLY A 1 90 ? 2.105 -7.405 3.208 1.00 74.81 90 GLY A O 1
ATOM 730 N N . ILE A 1 91 ? 0.982 -9.143 4.084 1.00 74.50 91 ILE A N 1
ATOM 731 C CA . ILE A 1 91 ? 1.676 -10.179 3.310 1.00 74.50 91 ILE A CA 1
ATOM 732 C C . ILE A 1 91 ? 1.405 -9.991 1.815 1.00 74.50 91 ILE A C 1
ATOM 734 O O . ILE A 1 91 ? 2.347 -10.017 1.020 1.00 74.50 91 ILE A O 1
ATOM 738 N N . HIS A 1 92 ? 0.144 -9.732 1.445 1.00 74.75 92 HIS A N 1
ATOM 739 C CA . HIS A 1 92 ? -0.237 -9.469 0.061 1.00 74.75 92 HIS A CA 1
ATOM 740 C C . HIS A 1 92 ? 0.523 -8.280 -0.545 1.00 74.75 92 HIS A C 1
ATOM 742 O O . HIS A 1 92 ? 1.165 -8.411 -1.583 1.00 74.75 92 HIS A O 1
ATOM 748 N N . ILE A 1 93 ? 0.522 -7.131 0.127 1.00 74.00 93 ILE A N 1
ATOM 749 C CA . ILE A 1 93 ? 1.112 -5.901 -0.418 1.00 74.00 93 ILE A CA 1
ATOM 750 C C . ILE A 1 93 ? 2.650 -5.981 -0.461 1.00 74.00 93 ILE A C 1
ATOM 752 O O . ILE A 1 93 ? 3.275 -5.621 -1.462 1.00 74.00 93 ILE A O 1
ATOM 756 N N . LEU A 1 94 ? 3.286 -6.476 0.608 1.00 70.12 94 LEU A N 1
ATOM 757 C CA . LEU A 1 94 ? 4.748 -6.466 0.736 1.00 70.12 94 LEU A CA 1
ATOM 758 C C . LEU A 1 94 ? 5.436 -7.439 -0.229 1.00 70.12 94 LEU A C 1
ATOM 760 O O . LEU A 1 94 ? 6.384 -7.060 -0.918 1.00 70.12 94 LEU A O 1
ATOM 764 N N . PHE A 1 95 ? 4.974 -8.689 -0.288 1.00 70.06 95 PHE A N 1
ATOM 765 C CA . PHE A 1 95 ? 5.667 -9.725 -1.057 1.00 70.06 95 PHE A CA 1
ATOM 766 C C . PHE A 1 95 ? 5.240 -9.771 -2.522 1.00 70.06 95 PHE A C 1
ATOM 768 O O . PHE A 1 95 ? 6.046 -10.147 -3.374 1.00 70.06 95 PHE A O 1
ATOM 775 N N . PHE A 1 96 ? 4.004 -9.369 -2.829 1.00 67.56 96 PHE A N 1
ATOM 776 C CA . PHE A 1 96 ? 3.417 -9.621 -4.143 1.00 67.56 96 PHE A CA 1
ATOM 777 C C . PHE A 1 96 ? 3.236 -8.366 -4.998 1.00 67.56 96 PHE A C 1
ATOM 779 O O . PHE A 1 96 ? 3.295 -8.473 -6.221 1.00 67.56 96 PHE A O 1
ATOM 786 N N . GLU A 1 97 ? 3.110 -7.181 -4.399 1.00 72.38 97 GLU A N 1
ATOM 787 C CA . GLU A 1 97 ? 3.046 -5.920 -5.153 1.00 72.38 97 GLU A CA 1
ATOM 788 C C . GLU A 1 97 ? 4.379 -5.167 -5.112 1.00 72.38 97 GLU A C 1
ATOM 790 O O . GLU A 1 97 ? 4.920 -4.798 -6.155 1.00 72.38 97 GLU A O 1
ATOM 795 N N . LEU A 1 98 ? 4.972 -4.982 -3.930 1.00 77.50 98 LEU A N 1
ATOM 796 C CA . LEU A 1 98 ? 6.205 -4.198 -3.799 1.00 77.50 98 LEU A CA 1
ATOM 797 C C . LEU A 1 98 ? 7.445 -4.928 -4.325 1.00 77.50 98 LEU A C 1
ATOM 799 O O . LEU A 1 98 ? 8.253 -4.321 -5.029 1.00 77.50 98 LEU A O 1
ATOM 803 N N . GLY A 1 99 ? 7.584 -6.226 -4.038 1.00 75.62 99 GLY A N 1
ATOM 804 C CA . GLY A 1 99 ? 8.734 -7.031 -4.466 1.00 75.62 99 GLY A CA 1
ATOM 805 C C . GLY A 1 99 ? 8.987 -6.989 -5.983 1.00 75.62 99 GLY A C 1
ATOM 806 O O . GLY A 1 99 ? 10.069 -6.561 -6.403 1.00 75.62 99 GLY A O 1
ATOM 807 N N . PRO A 1 100 ? 8.003 -7.367 -6.825 1.00 73.88 100 PRO A N 1
ATOM 808 C CA . PRO A 1 100 ? 8.151 -7.319 -8.279 1.00 73.88 100 PRO A CA 1
ATOM 809 C C . PRO A 1 100 ? 8.415 -5.910 -8.812 1.00 73.88 100 PRO A C 1
ATOM 811 O O . PRO A 1 100 ? 9.226 -5.747 -9.720 1.00 73.88 100 PRO A O 1
ATOM 814 N N . THR A 1 101 ? 7.782 -4.894 -8.224 1.00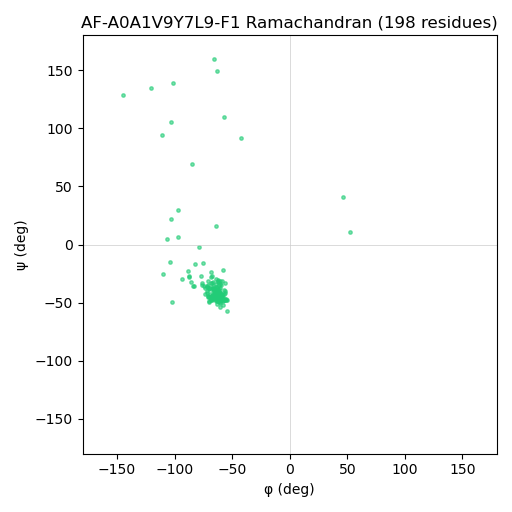 78.31 101 THR A N 1
ATOM 815 C CA . THR A 1 101 ? 7.924 -3.499 -8.660 1.00 78.31 101 THR A CA 1
ATOM 816 C C . THR A 1 101 ? 9.337 -2.973 -8.409 1.00 78.31 101 THR A C 1
ATOM 818 O O . THR A 1 101 ? 9.936 -2.360 -9.290 1.00 78.31 101 THR A O 1
ATOM 821 N N . ILE A 1 102 ? 9.918 -3.264 -7.240 1.00 76.12 102 ILE A N 1
ATOM 822 C CA . ILE A 1 102 ? 11.304 -2.892 -6.915 1.00 76.12 102 ILE A CA 1
ATOM 823 C C . ILE A 1 102 ? 12.279 -3.589 -7.869 1.00 76.12 102 ILE A C 1
ATOM 825 O O . ILE A 1 102 ? 13.172 -2.945 -8.423 1.00 76.12 102 ILE A O 1
ATOM 829 N N . PHE A 1 103 ? 12.086 -4.890 -8.106 1.00 77.81 103 PHE A N 1
ATOM 830 C CA . PHE A 1 103 ? 12.919 -5.646 -9.039 1.00 77.81 103 PHE A CA 1
ATOM 831 C C . PHE A 1 103 ? 12.819 -5.104 -10.473 1.00 77.81 103 PHE A C 1
ATOM 833 O O . PHE A 1 103 ? 13.840 -4.945 -11.142 1.00 77.81 103 PHE A O 1
ATOM 840 N N . GLU A 1 104 ? 11.612 -4.777 -10.942 1.00 76.38 104 GLU A N 1
ATOM 841 C CA . GLU A 1 104 ? 11.389 -4.202 -12.271 1.00 76.38 104 GLU A CA 1
ATOM 842 C C . GLU A 1 104 ? 12.081 -2.842 -12.424 1.00 76.38 104 GLU A C 1
ATOM 844 O O . GLU A 1 104 ? 12.777 -2.623 -13.416 1.00 76.38 104 GLU A O 1
ATOM 849 N N . VAL A 1 105 ? 11.979 -1.959 -11.426 1.00 74.88 105 VAL A N 1
ATOM 850 C CA . VAL A 1 105 ? 12.663 -0.655 -11.432 1.00 74.88 105 VAL A CA 1
ATOM 851 C C . VAL A 1 105 ? 14.185 -0.822 -11.514 1.00 74.88 105 VAL A C 1
ATOM 853 O O . VAL A 1 105 ? 14.830 -0.150 -12.324 1.00 74.88 105 VAL A O 1
ATOM 856 N N . ILE A 1 106 ? 14.765 -1.744 -10.738 1.00 78.81 106 ILE A N 1
ATOM 857 C CA . ILE A 1 106 ? 16.209 -2.033 -10.770 1.00 78.81 106 ILE A CA 1
ATOM 858 C C . ILE A 1 106 ? 16.619 -2.588 -12.139 1.00 78.81 106 ILE A C 1
ATOM 860 O O . ILE A 1 106 ? 17.573 -2.098 -12.744 1.00 78.81 106 ILE A O 1
ATOM 864 N N . ALA A 1 107 ? 15.887 -3.577 -12.657 1.00 76.25 107 ALA A N 1
ATOM 865 C CA . ALA A 1 107 ? 16.188 -4.213 -13.935 1.00 76.25 107 ALA A CA 1
ATOM 866 C C . ALA A 1 107 ? 16.096 -3.230 -15.113 1.00 76.25 107 ALA A C 1
ATOM 868 O O . ALA A 1 107 ? 16.957 -3.240 -15.993 1.00 76.25 107 ALA A O 1
ATOM 869 N N . VAL A 1 108 ? 15.089 -2.350 -15.123 1.00 70.44 108 VAL A N 1
ATOM 870 C CA . VAL A 1 108 ? 14.947 -1.296 -16.139 1.00 70.44 108 VAL A CA 1
ATOM 871 C C . VAL A 1 108 ? 16.090 -0.288 -16.031 1.00 70.44 108 VAL A C 1
ATOM 873 O O . VAL A 1 108 ? 16.672 0.070 -17.054 1.00 70.44 108 VAL A O 1
ATOM 876 N N . SER A 1 109 ? 16.454 0.131 -14.817 1.00 70.25 109 SER A N 1
ATOM 877 C CA . SER A 1 109 ? 17.578 1.049 -14.595 1.00 70.25 109 SER A CA 1
ATOM 878 C C . SER A 1 109 ? 18.899 0.474 -15.128 1.00 70.25 109 SER A C 1
ATOM 880 O O . SER A 1 109 ? 19.601 1.130 -15.900 1.00 70.25 109 SER A O 1
ATOM 882 N N . LEU A 1 110 ? 19.190 -0.795 -14.814 1.00 74.38 110 LEU A N 1
ATOM 883 C CA . LEU A 1 110 ? 20.372 -1.505 -15.314 1.00 74.38 110 LEU A CA 1
ATOM 884 C C . LEU A 1 110 ? 20.340 -1.700 -16.834 1.00 74.38 110 LEU A C 1
ATOM 886 O O . LEU A 1 110 ? 21.346 -1.488 -17.501 1.00 74.38 110 LEU A O 1
ATOM 890 N N . PHE A 1 111 ? 19.195 -2.061 -17.416 1.00 71.62 111 PHE A N 1
ATOM 891 C CA . PHE A 1 111 ? 19.086 -2.225 -18.866 1.00 71.62 111 PHE A CA 1
ATOM 892 C C . PHE A 1 111 ? 19.411 -0.924 -19.616 1.00 71.62 111 PHE A C 1
ATOM 894 O O . PHE A 1 111 ? 20.137 -0.942 -20.609 1.00 71.62 111 PHE A O 1
ATOM 901 N N . PHE A 1 112 ? 18.900 0.214 -19.140 1.00 63.28 112 PHE A N 1
ATOM 902 C CA . PHE A 1 112 ? 19.156 1.509 -19.771 1.00 63.28 112 PHE A CA 1
ATOM 903 C C . PHE A 1 112 ? 20.617 1.960 -19.640 1.00 63.28 112 PHE A C 1
ATOM 905 O O . PHE A 1 112 ? 21.129 2.554 -20.588 1.00 63.28 112 PHE A O 1
ATOM 912 N N . LEU A 1 113 ? 21.291 1.621 -18.531 1.00 65.38 113 LEU A N 1
ATOM 913 C CA . LEU A 1 113 ? 22.735 1.825 -18.340 1.00 65.38 113 LEU A CA 1
ATOM 914 C C . LEU A 1 113 ? 23.575 1.155 -19.437 1.00 65.38 113 LEU A C 1
ATOM 916 O O . LEU A 1 113 ? 24.532 1.750 -19.922 1.00 65.38 113 LEU A O 1
ATOM 920 N N . PHE A 1 114 ? 23.216 -0.069 -19.834 1.00 66.94 114 PHE A N 1
ATOM 921 C CA . PHE A 1 114 ? 23.967 -0.831 -20.838 1.00 66.94 114 PHE A CA 1
ATOM 922 C C . PHE A 1 114 ? 23.531 -0.545 -22.286 1.00 66.94 114 PHE A C 1
ATOM 924 O O . PHE A 1 114 ? 24.332 -0.702 -23.205 1.00 66.94 114 PHE A O 1
ATOM 931 N N . ALA A 1 115 ? 22.275 -0.149 -22.518 1.00 64.50 115 ALA A N 1
ATOM 932 C CA . ALA A 1 115 ? 21.722 -0.011 -23.869 1.00 64.50 115 ALA A CA 1
ATOM 933 C C . ALA A 1 115 ? 22.043 1.332 -24.547 1.00 64.50 115 ALA A C 1
ATOM 935 O O . ALA A 1 115 ? 22.245 1.373 -25.761 1.00 64.50 115 ALA A O 1
ATOM 936 N N . PHE A 1 116 ? 22.091 2.431 -23.790 1.00 60.56 116 PHE A N 1
ATOM 937 C CA . PHE A 1 116 ? 22.358 3.763 -24.331 1.00 60.56 116 PHE A CA 1
ATOM 938 C C . PHE A 1 116 ? 23.736 4.224 -23.853 1.00 60.56 116 PHE A C 1
ATOM 940 O O . PHE A 1 116 ? 23.866 4.796 -22.778 1.00 60.56 116 PHE A O 1
ATOM 947 N N . HIS A 1 117 ? 24.771 4.000 -24.669 1.00 59.38 117 HIS A N 1
ATOM 948 C CA . HIS A 1 117 ? 26.160 4.444 -24.439 1.00 59.38 117 HIS A CA 1
ATOM 949 C C . HIS A 1 117 ? 26.338 5.983 -24.412 1.00 59.38 117 HIS A C 1
ATOM 951 O O . HIS A 1 117 ? 27.455 6.487 -24.525 1.00 59.38 117 HIS A O 1
ATOM 957 N N . ASP A 1 118 ? 25.251 6.741 -24.259 1.00 65.44 118 ASP A N 1
ATOM 958 C CA . ASP A 1 118 ? 25.227 8.196 -24.306 1.00 65.44 118 ASP A CA 1
ATOM 959 C C . ASP A 1 118 ? 25.113 8.773 -22.889 1.00 65.44 118 ASP A C 1
ATOM 961 O O . ASP A 1 118 ? 24.061 8.727 -22.240 1.00 65.44 118 ASP A O 1
ATOM 965 N N . LYS A 1 119 ? 26.229 9.313 -22.384 1.00 69.31 119 LYS A N 1
ATOM 966 C CA . LYS A 1 119 ? 26.382 9.743 -20.982 1.00 69.31 119 LYS A CA 1
ATOM 967 C C . LYS A 1 119 ? 25.354 10.806 -20.565 1.00 69.31 119 LYS A C 1
ATOM 969 O O . LYS A 1 119 ? 24.940 10.827 -19.409 1.00 69.31 119 LYS A O 1
ATOM 974 N N . LEU A 1 120 ? 24.913 11.661 -21.493 1.00 74.00 120 LEU A N 1
ATOM 975 C CA . LEU A 1 120 ? 23.933 12.724 -21.229 1.00 74.00 120 LEU A CA 1
ATOM 976 C C . LEU A 1 120 ? 22.517 12.187 -20.975 1.00 74.00 120 LEU A C 1
ATOM 978 O O . LEU A 1 120 ? 21.863 12.604 -20.018 1.00 74.00 120 LEU A O 1
ATOM 982 N N . LEU A 1 121 ? 22.049 11.237 -21.790 1.00 70.06 121 LEU A N 1
ATOM 983 C CA . LEU A 1 121 ? 20.713 10.647 -21.640 1.00 70.06 121 LEU A CA 1
ATOM 984 C C . LEU A 1 121 ? 20.596 9.841 -20.343 1.00 70.06 121 LEU A C 1
ATOM 986 O O . LEU A 1 121 ? 19.552 9.874 -19.687 1.00 70.06 121 LEU A O 1
ATOM 990 N N . PHE A 1 122 ? 21.679 9.174 -19.939 1.00 70.75 122 PHE A N 1
ATOM 991 C CA . PHE A 1 122 ? 21.745 8.469 -18.664 1.00 70.75 122 PHE A CA 1
ATOM 992 C C . PHE A 1 122 ? 21.549 9.416 -17.469 1.00 70.75 122 PHE A C 1
ATOM 994 O O . PHE A 1 122 ? 20.702 9.157 -16.612 1.00 70.75 122 PHE A O 1
ATOM 1001 N N . VAL A 1 123 ? 22.276 10.539 -17.437 1.00 76.50 123 VAL A N 1
ATOM 1002 C CA . VAL A 1 123 ? 22.196 11.515 -16.337 1.00 76.50 123 VAL A CA 1
ATOM 1003 C C . VAL A 1 123 ? 20.799 12.130 -16.244 1.00 76.50 123 VAL A C 1
ATOM 1005 O O . VAL A 1 123 ? 20.209 12.151 -15.164 1.00 76.50 123 VAL A O 1
ATOM 1008 N N . ILE A 1 124 ? 20.223 12.558 -17.371 1.00 81.38 124 ILE A N 1
ATOM 1009 C CA . ILE A 1 124 ? 18.876 13.151 -17.407 1.00 81.38 124 ILE A CA 1
ATOM 1010 C C . ILE A 1 124 ? 17.821 12.142 -16.927 1.00 81.38 124 ILE A C 1
ATOM 1012 O O . ILE A 1 124 ? 16.926 12.490 -16.151 1.00 81.38 124 ILE A O 1
ATOM 1016 N N . ARG A 1 125 ? 17.929 10.871 -17.338 1.00 72.25 125 ARG A N 1
ATOM 1017 C CA . ARG A 1 125 ? 16.988 9.825 -16.920 1.00 72.25 125 ARG A CA 1
ATOM 1018 C C . ARG A 1 125 ? 17.129 9.477 -15.442 1.00 72.25 125 ARG A C 1
ATOM 1020 O O . ARG A 1 125 ? 16.109 9.340 -14.771 1.00 72.25 125 ARG A O 1
ATOM 1027 N N . GLY A 1 126 ? 18.358 9.371 -14.936 1.00 75.38 126 GLY A N 1
ATOM 1028 C CA . GLY A 1 126 ? 18.626 9.137 -13.518 1.00 75.38 126 GLY A CA 1
ATOM 1029 C C . GLY A 1 126 ? 18.009 10.228 -12.644 1.00 75.38 126 GLY A C 1
ATOM 1030 O O . GLY A 1 126 ? 17.253 9.924 -11.724 1.00 75.38 126 GLY A O 1
ATOM 1031 N N . ILE A 1 127 ? 18.232 11.497 -13.005 1.00 83.50 127 ILE A N 1
ATOM 1032 C CA . ILE A 1 127 ? 17.631 12.650 -12.319 1.00 83.50 127 ILE A CA 1
ATOM 1033 C C . ILE A 1 127 ? 16.098 12.580 -12.373 1.00 83.50 127 ILE A C 1
ATOM 1035 O O . ILE A 1 127 ? 15.440 12.752 -11.351 1.00 83.50 127 ILE A O 1
ATOM 1039 N N . SER A 1 128 ? 15.515 12.262 -13.533 1.00 81.75 128 SER A N 1
ATOM 1040 C CA . SER A 1 128 ? 14.060 12.133 -13.691 1.00 81.75 128 SER A CA 1
ATOM 1041 C C . SER A 1 128 ? 13.452 11.050 -12.790 1.00 81.75 128 SER A C 1
ATOM 1043 O O . SER A 1 128 ? 12.413 11.294 -12.177 1.00 81.75 128 SER A O 1
ATOM 1045 N N . VAL A 1 129 ? 14.090 9.879 -12.665 1.00 80.19 129 VAL A N 1
ATOM 1046 C CA . VAL A 1 129 ? 13.611 8.807 -11.774 1.00 80.19 129 VAL A CA 1
ATOM 1047 C C . VAL A 1 129 ? 13.706 9.237 -10.314 1.00 80.19 129 VAL A C 1
ATOM 1049 O O . VAL A 1 129 ? 12.755 9.037 -9.565 1.00 80.19 129 VAL A O 1
ATOM 1052 N N . VAL A 1 130 ? 14.812 9.865 -9.910 1.00 81.19 130 VAL A N 1
ATOM 1053 C CA . VAL A 1 130 ? 14.987 10.349 -8.532 1.00 81.19 130 VAL A CA 1
ATOM 1054 C C . VAL A 1 130 ? 13.927 11.395 -8.181 1.00 81.19 130 VAL A C 1
ATOM 1056 O O . VAL A 1 130 ? 13.269 11.267 -7.151 1.00 81.19 130 VAL A O 1
ATOM 1059 N N . ILE A 1 131 ? 13.694 12.377 -9.059 1.00 90.38 131 ILE A N 1
ATOM 1060 C CA . ILE A 1 131 ? 12.638 13.384 -8.875 1.00 90.38 131 ILE A CA 1
ATOM 1061 C C . ILE A 1 131 ? 11.265 12.712 -8.774 1.00 90.38 131 ILE A C 1
ATOM 1063 O O . ILE A 1 131 ? 10.492 13.044 -7.877 1.00 90.38 131 ILE A O 1
ATOM 1067 N N . TYR A 1 132 ? 10.970 11.744 -9.646 1.00 84.56 132 TYR A N 1
ATOM 1068 C CA . TYR A 1 132 ? 9.708 11.005 -9.608 1.00 84.56 132 TYR A CA 1
ATOM 1069 C C . TYR A 1 132 ? 9.518 10.252 -8.285 1.00 84.56 132 TYR A C 1
ATOM 1071 O O . TYR A 1 132 ? 8.442 10.321 -7.692 1.00 84.56 132 TYR A O 1
ATOM 1079 N N . VAL A 1 133 ? 10.555 9.566 -7.792 1.00 82.38 133 VAL A N 1
ATOM 1080 C CA . VAL A 1 133 ? 10.509 8.828 -6.520 1.00 82.38 133 VAL A CA 1
ATOM 1081 C C . VAL A 1 133 ? 10.268 9.783 -5.353 1.00 82.38 133 VAL A C 1
ATOM 1083 O O . VAL A 1 133 ? 9.382 9.529 -4.540 1.00 82.38 133 VAL A O 1
ATOM 1086 N N . ILE A 1 134 ? 10.990 10.904 -5.292 1.00 88.00 134 ILE A N 1
ATOM 1087 C CA . ILE A 1 134 ? 10.821 11.911 -4.235 1.00 88.00 134 ILE A CA 1
ATOM 1088 C C . ILE A 1 134 ? 9.410 12.507 -4.273 1.00 88.00 134 ILE A C 1
ATOM 1090 O O . ILE A 1 134 ? 8.734 12.541 -3.245 1.00 88.00 134 ILE A O 1
ATOM 1094 N N . ALA A 1 135 ? 8.938 12.920 -5.452 1.00 89.44 135 ALA A N 1
ATOM 1095 C CA . ALA A 1 135 ? 7.595 13.469 -5.624 1.00 89.44 135 ALA A CA 1
ATOM 1096 C C . ALA A 1 135 ? 6.510 12.455 -5.222 1.00 89.44 135 ALA A C 1
ATOM 1098 O O . ALA A 1 135 ? 5.547 12.806 -4.541 1.00 89.44 135 ALA A O 1
ATOM 1099 N N . THR A 1 136 ? 6.696 11.181 -5.581 1.00 88.12 136 THR A N 1
ATOM 1100 C CA . THR A 1 136 ? 5.774 10.095 -5.225 1.00 88.12 136 THR A CA 1
ATOM 1101 C C . THR A 1 136 ? 5.750 9.855 -3.720 1.00 88.12 136 THR A C 1
ATOM 1103 O O . THR A 1 136 ? 4.669 9.748 -3.143 1.00 88.12 136 THR A O 1
ATOM 1106 N N . ILE A 1 137 ? 6.912 9.800 -3.060 1.00 85.25 137 ILE A N 1
ATOM 1107 C CA . ILE A 1 137 ? 6.992 9.635 -1.601 1.00 85.25 137 ILE A CA 1
ATOM 1108 C C . ILE A 1 137 ? 6.294 10.802 -0.907 1.00 85.25 137 ILE A C 1
ATOM 1110 O O . ILE A 1 137 ? 5.483 10.578 -0.012 1.00 85.25 137 ILE A O 1
ATOM 1114 N N . TRP A 1 138 ? 6.556 12.031 -1.347 1.00 90.50 138 TRP A N 1
ATOM 1115 C CA . TRP A 1 138 ? 5.957 13.222 -0.758 1.00 90.50 138 TRP A CA 1
ATOM 1116 C C . TRP A 1 138 ? 4.428 13.229 -0.894 1.00 90.50 138 TRP A C 1
ATOM 1118 O O . TRP A 1 138 ? 3.719 13.359 0.106 1.00 90.50 138 TRP A O 1
ATOM 1128 N N . GLY A 1 139 ? 3.904 12.968 -2.096 1.00 88.38 139 GLY A N 1
ATOM 1129 C CA . GLY A 1 139 ? 2.460 12.841 -2.314 1.00 88.38 139 GLY A CA 1
ATOM 1130 C C . GLY A 1 139 ? 1.840 11.695 -1.507 1.00 88.38 139 GLY A C 1
ATOM 1131 O O . GLY A 1 139 ? 0.761 11.841 -0.930 1.00 88.38 139 GLY A O 1
ATOM 1132 N N . THR A 1 140 ? 2.549 10.569 -1.393 1.00 87.88 140 THR A N 1
ATOM 1133 C CA . THR A 1 140 ? 2.097 9.413 -0.605 1.00 87.88 140 THR A CA 1
ATOM 1134 C C . THR A 1 140 ? 2.023 9.752 0.880 1.00 87.88 140 THR A C 1
ATOM 1136 O O . THR A 1 140 ? 1.043 9.401 1.529 1.00 87.88 140 THR A O 1
ATOM 1139 N N . GLN A 1 141 ? 3.007 10.466 1.430 1.00 86.38 141 GLN A N 1
ATOM 1140 C CA . GLN A 1 141 ? 3.005 10.878 2.836 1.00 86.38 141 GLN A CA 1
ATOM 1141 C C . GLN A 1 141 ? 1.824 11.783 3.173 1.00 86.38 141 GLN A C 1
ATOM 1143 O O . GLN A 1 141 ? 1.177 11.574 4.199 1.00 86.38 141 GLN A O 1
ATOM 1148 N N . ILE A 1 142 ? 1.505 12.737 2.296 1.00 86.06 142 ILE A N 1
ATOM 1149 C CA . ILE A 1 142 ? 0.326 13.591 2.458 1.00 86.06 142 ILE A CA 1
ATOM 1150 C C . ILE A 1 142 ? -0.929 12.717 2.467 1.00 86.06 142 ILE A C 1
ATOM 1152 O O . ILE A 1 142 ? -1.677 12.727 3.441 1.00 86.06 142 ILE A O 1
ATOM 1156 N N . ARG A 1 143 ? -1.111 11.875 1.442 1.00 87.44 143 ARG A N 1
ATOM 1157 C CA . ARG A 1 143 ? -2.275 10.985 1.336 1.00 87.44 143 ARG A CA 1
ATOM 1158 C C . ARG A 1 143 ? -2.421 10.054 2.545 1.00 87.44 143 ARG A C 1
ATOM 1160 O O . ARG A 1 143 ? -3.534 9.813 3.002 1.00 87.44 143 ARG A O 1
ATOM 1167 N N . MET A 1 144 ? -1.312 9.535 3.075 1.00 86.94 144 MET A N 1
ATOM 1168 C CA . MET A 1 144 ? -1.317 8.687 4.269 1.00 86.94 144 MET A CA 1
ATOM 1169 C C . MET A 1 144 ? -1.820 9.436 5.504 1.00 86.94 144 MET A C 1
ATOM 1171 O O . MET A 1 144 ? -2.574 8.852 6.276 1.00 86.94 144 MET A O 1
ATOM 1175 N N . ARG A 1 145 ? -1.452 10.712 5.680 1.00 85.75 145 ARG A N 1
ATOM 1176 C CA . ARG A 1 145 ? -1.930 11.524 6.809 1.00 85.75 145 ARG A CA 1
ATOM 1177 C C . ARG A 1 145 ? -3.446 11.717 6.771 1.00 85.75 145 ARG A C 1
ATOM 1179 O O . ARG A 1 145 ? -4.095 11.440 7.773 1.00 85.75 145 ARG A O 1
ATOM 1186 N N . PHE A 1 146 ? -4.001 12.089 5.615 1.00 85.75 146 PHE A N 1
ATOM 1187 C CA . PHE A 1 146 ? -5.454 12.230 5.437 1.00 85.75 146 PHE A CA 1
ATOM 1188 C C . PHE A 1 146 ? -6.192 10.911 5.691 1.00 85.75 146 PHE A C 1
ATOM 1190 O O . PHE A 1 146 ? -7.098 10.856 6.515 1.00 85.75 146 PHE A O 1
ATOM 1197 N N . ASN A 1 147 ? -5.743 9.816 5.070 1.00 86.31 147 ASN A N 1
ATOM 1198 C CA . ASN A 1 147 ? -6.368 8.507 5.272 1.00 86.31 147 ASN A CA 1
ATOM 1199 C C . ASN A 1 147 ? -6.285 8.037 6.730 1.00 86.31 147 ASN A C 1
ATOM 1201 O O . ASN A 1 147 ? -7.182 7.350 7.206 1.00 86.31 147 ASN A O 1
ATOM 1205 N N . MET A 1 148 ? -5.200 8.345 7.444 1.00 87.56 148 MET A N 1
ATOM 1206 C CA . MET A 1 148 ? -5.048 7.950 8.844 1.00 87.56 148 MET A CA 1
ATOM 1207 C C . MET A 1 148 ? -5.973 8.748 9.770 1.00 87.56 148 MET A C 1
ATOM 1209 O O . MET A 1 148 ? -6.552 8.148 10.674 1.00 87.56 148 MET A O 1
ATOM 1213 N N . ALA A 1 149 ? -6.131 10.055 9.535 1.00 87.06 149 ALA A N 1
ATOM 1214 C CA . ALA A 1 149 ? -7.074 10.900 10.268 1.00 87.06 149 ALA A CA 1
ATOM 1215 C C . ALA A 1 149 ? -8.525 10.447 10.032 1.00 87.06 149 ALA A C 1
ATOM 1217 O O . ALA A 1 149 ? -9.222 10.112 10.989 1.00 87.06 149 ALA A O 1
ATOM 1218 N N . SER A 1 150 ? -8.915 10.297 8.764 1.00 86.75 150 SER A N 1
ATOM 1219 C CA . SER A 1 150 ? -10.242 9.824 8.348 1.00 86.75 150 SER A CA 1
ATOM 1220 C C . SER A 1 150 ? -10.569 8.438 8.926 1.00 86.75 150 SER A C 1
ATOM 1222 O O . SER A 1 150 ? -11.578 8.255 9.605 1.00 86.75 150 SER A O 1
ATOM 1224 N N . ASN A 1 151 ? -9.645 7.471 8.823 1.00 88.00 151 ASN A N 1
ATOM 1225 C CA . ASN A 1 151 ? -9.834 6.142 9.418 1.00 88.00 151 ASN A CA 1
ATOM 1226 C C . ASN A 1 151 ? -9.974 6.174 10.949 1.00 88.00 151 ASN A C 1
ATOM 1228 O O . ASN A 1 151 ? -10.614 5.293 11.521 1.00 88.00 151 ASN A O 1
ATOM 1232 N N . LYS A 1 152 ? -9.325 7.113 11.648 1.00 88.81 152 LYS A N 1
ATOM 1233 C CA . LYS A 1 152 ? -9.414 7.202 13.112 1.00 88.81 152 LYS A CA 1
ATOM 1234 C C . LYS A 1 152 ? -10.819 7.624 13.539 1.00 88.81 152 LYS A C 1
ATOM 1236 O O . LYS A 1 152 ? -11.390 6.974 14.411 1.00 88.81 152 LYS A O 1
ATOM 1241 N N 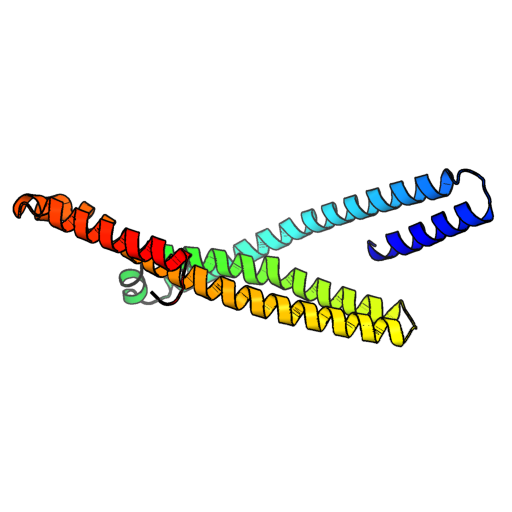. HIS A 1 153 ? -11.357 8.663 12.907 1.00 88.44 153 HIS A N 1
ATOM 1242 C CA . HIS A 1 153 ? -12.688 9.192 13.209 1.00 88.44 153 HIS A CA 1
ATOM 1243 C C . HIS A 1 153 ? -13.809 8.254 12.738 1.00 88.44 153 HIS A C 1
ATOM 1245 O O . HIS A 1 153 ? -14.776 8.058 13.468 1.00 88.44 153 HIS A O 1
ATOM 1251 N N . ASP A 1 154 ? -13.630 7.560 11.609 1.00 90.06 154 ASP A N 1
ATOM 1252 C CA . ASP A 1 154 ? -14.542 6.491 11.168 1.00 90.06 154 ASP A CA 1
ATOM 1253 C C . ASP A 1 154 ? -14.632 5.348 12.195 1.00 90.06 154 ASP A C 1
ATOM 1255 O O . ASP A 1 154 ? -15.718 4.896 12.563 1.00 90.06 154 ASP A O 1
ATOM 1259 N N . ASN A 1 155 ? -13.485 4.901 12.730 1.00 87.94 155 ASN A N 1
ATOM 1260 C CA . ASN A 1 155 ? -13.483 3.874 13.775 1.00 87.94 155 ASN A CA 1
ATOM 1261 C C . ASN A 1 155 ? -14.185 4.353 15.057 1.00 87.94 155 ASN A C 1
ATOM 1263 O O . ASN A 1 155 ? -14.891 3.554 15.666 1.00 87.94 155 ASN A O 1
ATOM 1267 N N . ASP A 1 156 ? -14.009 5.615 15.458 1.00 89.25 156 ASP A N 1
ATOM 1268 C CA . ASP A 1 156 ? -14.657 6.178 16.651 1.00 89.25 156 ASP A CA 1
ATOM 1269 C C . ASP A 1 156 ? -16.186 6.263 16.492 1.00 89.25 156 ASP A C 1
ATOM 1271 O O . ASP A 1 156 ? -16.926 5.822 17.374 1.00 89.25 156 ASP A O 1
ATOM 1275 N N . ALA A 1 157 ? -16.674 6.740 15.341 1.00 89.25 157 ALA A N 1
ATOM 1276 C CA . ALA A 1 157 ? -18.104 6.764 15.032 1.00 89.25 157 ALA A CA 1
ATOM 1277 C C . ALA A 1 157 ? -18.711 5.348 15.039 1.00 89.25 157 ALA A C 1
ATOM 1279 O O . ALA A 1 157 ? -19.780 5.122 15.612 1.00 89.25 157 ALA A O 1
ATOM 1280 N N . ASN A 1 158 ? -18.006 4.377 14.453 1.00 89.50 158 ASN A N 1
ATOM 1281 C CA . ASN A 1 158 ? -18.448 2.985 14.393 1.00 89.50 158 ASN A CA 1
ATOM 1282 C C . ASN A 1 158 ? -18.447 2.312 15.777 1.00 89.50 158 ASN A C 1
ATOM 1284 O O . ASN A 1 158 ? -19.419 1.653 16.142 1.00 89.50 158 ASN A O 1
ATOM 1288 N N . ASP A 1 159 ? -17.398 2.511 16.582 1.00 89.19 159 ASP A N 1
ATOM 1289 C CA . ASP A 1 159 ? -17.339 1.962 17.939 1.00 89.19 159 ASP A CA 1
ATOM 1290 C C . ASP A 1 159 ? -18.465 2.561 18.824 1.00 89.19 159 ASP A C 1
ATOM 1292 O O . ASP A 1 159 ? -19.123 1.803 19.539 1.00 89.19 159 ASP A O 1
ATOM 1296 N N . LYS A 1 160 ? -18.783 3.865 18.707 1.00 90.50 160 LYS A N 1
ATOM 1297 C CA . LYS A 1 160 ? -19.931 4.504 19.396 1.00 90.50 160 LYS A CA 1
ATOM 1298 C C . LYS A 1 160 ? -21.287 3.930 18.970 1.00 90.50 160 LYS A C 1
ATOM 1300 O O . LYS A 1 160 ? -22.145 3.697 19.820 1.00 90.50 160 LYS A O 1
ATOM 1305 N N . ALA A 1 161 ? -21.487 3.697 17.671 1.00 90.31 161 ALA A N 1
ATOM 1306 C CA . ALA A 1 161 ? -22.725 3.117 17.152 1.00 90.31 161 ALA A CA 1
ATOM 1307 C C . ALA A 1 161 ? -22.925 1.673 17.636 1.00 90.31 161 ALA A C 1
ATOM 1309 O O . ALA A 1 161 ? -24.010 1.307 18.086 1.00 90.31 161 ALA A O 1
ATOM 1310 N N . ILE A 1 162 ? -21.867 0.857 17.581 1.00 90.69 162 ILE A N 1
ATOM 1311 C CA . ILE A 1 162 ? -21.899 -0.529 18.056 1.00 90.69 162 ILE A CA 1
ATOM 1312 C C . ILE A 1 162 ? -22.210 -0.578 19.555 1.00 90.69 162 ILE A C 1
ATOM 1314 O O . ILE A 1 162 ? -23.054 -1.371 19.964 1.00 90.69 162 ILE A O 1
ATOM 1318 N N . ASP A 1 163 ? -21.564 0.265 20.363 1.00 91.75 163 ASP A N 1
ATOM 1319 C CA . ASP A 1 163 ? -21.787 0.313 21.811 1.00 91.75 163 ASP A CA 1
ATOM 1320 C C . ASP A 1 163 ? -23.243 0.664 22.161 1.00 91.75 163 ASP A C 1
ATOM 1322 O O . ASP A 1 163 ? -23.867 -0.014 22.978 1.00 91.75 163 ASP A O 1
ATOM 1326 N N . SER A 1 164 ? -23.821 1.652 21.469 1.00 90.06 164 SER A N 1
ATOM 1327 C CA . SER A 1 164 ? -25.222 2.054 21.647 1.00 90.06 164 SER A CA 1
ATOM 1328 C C . SER A 1 164 ? -26.210 0.941 21.264 1.00 90.06 164 SER A C 1
ATOM 1330 O O . SER A 1 164 ? -27.190 0.698 21.968 1.00 90.06 164 SER A O 1
ATOM 1332 N N . LEU A 1 165 ? -25.933 0.198 20.185 1.00 91.06 165 LEU A N 1
ATOM 1333 C CA . LEU A 1 165 ? -26.782 -0.914 19.740 1.00 91.06 165 LEU A CA 1
ATOM 1334 C C . LEU A 1 165 ? -26.693 -2.133 20.665 1.00 91.06 165 LEU A C 1
ATOM 1336 O O . LEU A 1 165 ? -27.719 -2.745 20.972 1.00 91.06 165 LEU A O 1
ATOM 1340 N N . ILE A 1 166 ? -25.485 -2.477 21.124 1.00 92.31 166 ILE A N 1
ATOM 1341 C CA . ILE A 1 166 ? -25.275 -3.569 22.085 1.00 92.31 166 ILE A CA 1
ATOM 1342 C C . ILE A 1 166 ? -25.980 -3.243 23.405 1.00 92.31 166 ILE A C 1
ATOM 1344 O O . ILE A 1 166 ? -26.641 -4.109 23.971 1.00 92.31 166 ILE A O 1
ATOM 1348 N N . ASN A 1 167 ? -25.901 -1.990 23.854 1.00 92.12 167 ASN A N 1
ATOM 1349 C CA . ASN A 1 167 ? -26.509 -1.523 25.099 1.00 92.12 167 ASN A CA 1
ATOM 1350 C C . ASN A 1 167 ? -27.873 -0.846 24.888 1.00 92.12 167 ASN A C 1
ATOM 1352 O O . ASN A 1 167 ? -28.269 0.020 25.670 1.00 92.12 167 ASN A O 1
ATOM 1356 N N . SER A 1 168 ? -28.613 -1.249 23.852 1.00 92.75 168 SER A N 1
ATOM 1357 C CA . SER A 1 168 ? -29.880 -0.606 23.476 1.00 92.75 168 SER A CA 1
ATOM 1358 C C . SER A 1 168 ? -30.944 -0.655 24.577 1.00 92.75 168 SER A C 1
ATOM 1360 O O . SER A 1 168 ? -31.732 0.281 24.714 1.00 92.75 168 SER A O 1
ATOM 1362 N N . GLU A 1 169 ? -30.949 -1.702 25.404 1.00 94.38 169 GLU A N 1
ATOM 1363 C CA . GLU A 1 169 ? -31.830 -1.793 26.571 1.00 94.38 169 GLU A CA 1
ATOM 1364 C C . GLU A 1 169 ? -31.508 -0.710 27.603 1.00 94.38 169 GLU A C 1
ATOM 1366 O O . GLU A 1 169 ? -32.408 0.008 28.031 1.00 94.38 169 GLU A O 1
ATOM 1371 N N . THR A 1 170 ? -30.230 -0.527 27.951 1.00 93.38 170 THR A N 1
ATOM 1372 C CA . THR A 1 170 ? -29.774 0.511 28.887 1.00 93.38 170 THR A CA 1
ATOM 1373 C C . THR A 1 170 ? -30.160 1.902 28.398 1.00 93.38 170 THR A C 1
ATOM 1375 O O . THR A 1 170 ? -30.680 2.703 29.171 1.00 93.38 170 THR A O 1
ATOM 1378 N N . VAL A 1 171 ? -29.978 2.183 27.105 1.00 92.75 171 VAL A N 1
ATOM 1379 C CA . VAL A 1 171 ? -30.349 3.480 26.519 1.00 92.75 171 VAL A CA 1
ATOM 1380 C C . VAL A 1 171 ? -31.849 3.750 26.681 1.00 92.75 171 VAL A C 1
ATOM 1382 O O . VAL A 1 171 ? -32.223 4.852 27.086 1.00 92.75 171 VAL A O 1
ATOM 1385 N N . LYS A 1 172 ? -32.700 2.739 26.451 1.00 92.75 172 LYS A N 1
ATOM 1386 C CA . LYS A 1 172 ? -34.154 2.845 26.656 1.00 92.75 172 LYS A CA 1
ATOM 1387 C C . LYS A 1 172 ? -34.544 2.955 28.128 1.00 92.75 172 LYS A C 1
ATOM 1389 O O . LYS A 1 172 ? -35.458 3.705 28.452 1.00 92.75 172 LYS A O 1
ATOM 1394 N N . TYR A 1 173 ? -33.857 2.246 29.027 1.00 95.19 173 TYR A N 1
ATOM 1395 C CA . TYR A 1 173 ? -34.103 2.339 30.471 1.00 95.19 173 TYR A CA 1
ATOM 1396 C C . TYR A 1 173 ? -33.882 3.758 31.007 1.00 95.19 173 TYR A C 1
ATOM 1398 O O . TYR A 1 173 ? -34.610 4.190 31.898 1.00 95.19 173 TYR A O 1
ATOM 1406 N N . PHE A 1 174 ? -32.906 4.483 30.456 1.00 94.69 174 PHE A N 1
ATOM 1407 C CA . PHE A 1 174 ? -32.596 5.862 30.837 1.00 94.69 174 PHE A CA 1
ATOM 1408 C C . PHE A 1 174 ? -33.221 6.922 29.913 1.00 94.69 174 PHE A C 1
ATOM 1410 O O . PHE A 1 174 ? -32.903 8.101 30.072 1.00 94.69 174 PHE A O 1
ATOM 1417 N N . CYS A 1 175 ? -34.075 6.540 28.952 1.00 92.25 175 CYS A N 1
ATOM 1418 C CA . CYS A 1 175 ? -34.668 7.444 27.951 1.00 92.25 175 CYS A CA 1
ATOM 1419 C C . CYS A 1 175 ? -33.632 8.395 27.308 1.00 92.25 175 CYS A C 1
ATOM 1421 O O . CYS A 1 175 ? -33.862 9.600 27.174 1.00 92.25 175 CYS A O 1
ATOM 1423 N N . SER A 1 176 ? -32.439 7.869 27.009 1.00 92.94 176 SER A N 1
ATOM 1424 C CA . SER A 1 176 ? -31.267 8.642 26.568 1.00 92.94 176 SER A CA 1
ATOM 1425 C C . SER A 1 176 ? -31.010 8.537 25.060 1.00 92.94 176 SER A C 1
ATOM 1427 O O . SER A 1 176 ? -29.899 8.782 24.597 1.00 92.94 176 SER A O 1
ATOM 1429 N N . GLU A 1 177 ? -32.023 8.185 24.267 1.00 92.56 177 GLU A N 1
ATOM 1430 C CA . GLU A 1 177 ? -31.891 7.959 22.825 1.00 92.56 177 GLU A CA 1
ATOM 1431 C C . GLU A 1 177 ? -31.384 9.202 22.086 1.00 92.56 177 GLU A C 1
ATOM 1433 O O . GLU A 1 177 ? -30.461 9.105 21.281 1.00 92.56 177 GLU A O 1
ATOM 1438 N N . ASN A 1 178 ? -31.940 10.379 22.391 1.00 93.69 178 ASN A N 1
ATOM 1439 C CA . ASN A 1 178 ? -31.528 11.629 21.744 1.00 93.69 178 ASN A CA 1
ATOM 1440 C C . ASN A 1 178 ? -30.060 11.965 22.041 1.00 93.69 178 ASN A C 1
ATOM 1442 O O . ASN A 1 178 ? -29.335 12.387 21.149 1.00 93.69 178 ASN A O 1
ATOM 1446 N N . TYR A 1 179 ? -2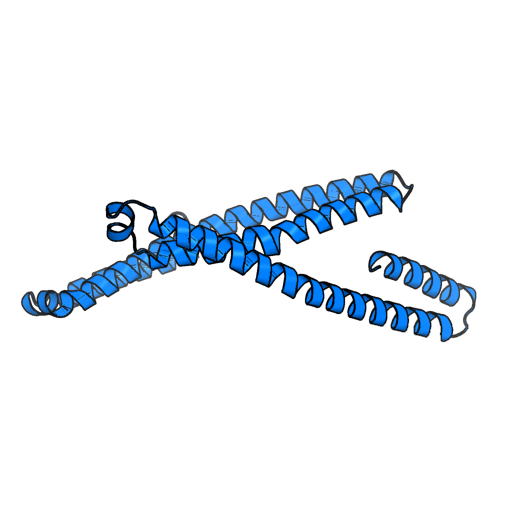9.598 11.701 23.268 1.00 92.81 179 TYR A N 1
ATOM 1447 C CA . TYR A 1 179 ? -28.204 11.922 23.651 1.00 92.81 179 TYR A CA 1
ATOM 1448 C C . TYR A 1 179 ? -27.244 11.032 22.850 1.00 92.81 179 TYR A C 1
ATOM 1450 O O . TYR A 1 179 ? -26.215 11.499 22.367 1.00 92.81 179 TYR A O 1
ATOM 1458 N N . GLU A 1 180 ? -27.587 9.755 22.672 1.00 92.38 180 GLU A N 1
ATOM 1459 C CA . GLU A 1 180 ? -26.785 8.822 21.876 1.00 92.38 180 GLU A CA 1
ATOM 1460 C C . GLU A 1 180 ? -26.769 9.186 20.386 1.00 92.38 180 GLU A C 1
ATOM 1462 O O . GLU A 1 180 ? -25.724 9.088 19.737 1.00 92.38 180 GLU A O 1
ATOM 1467 N N . VAL A 1 181 ? -27.898 9.665 19.853 1.00 93.44 181 VAL A N 1
ATOM 1468 C CA . VAL A 1 181 ? -27.994 10.165 18.473 1.00 93.44 181 VAL A CA 1
ATOM 1469 C C . VAL A 1 181 ? -27.122 11.406 18.279 1.00 93.44 181 VAL A C 1
ATOM 1471 O O . VAL A 1 181 ? -26.341 11.443 17.328 1.00 93.44 181 VAL A O 1
ATOM 1474 N N . ASP A 1 182 ? -27.172 12.376 19.193 1.00 94.12 182 ASP A N 1
ATOM 1475 C CA . ASP A 1 182 ? -26.344 13.588 19.128 1.00 94.12 182 ASP A CA 1
ATOM 1476 C C . ASP A 1 182 ? -24.848 13.258 19.261 1.00 94.12 182 ASP A C 1
ATOM 1478 O O . ASP A 1 182 ? -24.000 13.818 18.554 1.00 94.12 182 ASP A O 1
ATOM 1482 N N . ARG A 1 183 ? -24.507 12.292 20.124 1.00 91.31 183 ARG A N 1
ATOM 1483 C CA . ARG A 1 183 ? -23.138 11.788 20.310 1.00 91.31 183 ARG A CA 1
ATOM 1484 C C . ARG A 1 183 ? -22.599 11.112 19.050 1.00 91.31 183 ARG A C 1
ATOM 1486 O O . ARG A 1 183 ? -21.420 11.282 18.729 1.00 91.31 183 ARG A O 1
ATOM 1493 N N . TYR A 1 184 ? -23.438 10.356 18.342 1.00 92.88 184 TYR A N 1
ATOM 1494 C CA . TYR A 1 184 ? -23.088 9.764 17.053 1.00 92.88 184 TYR A CA 1
ATOM 1495 C C . TYR A 1 184 ? -22.977 10.829 15.955 1.00 92.88 184 TYR A C 1
ATOM 1497 O O . TYR A 1 184 ? -21.976 10.845 15.244 1.00 92.88 184 TYR A O 1
ATOM 1505 N N . SER A 1 185 ? -23.930 11.766 15.868 1.00 93.94 185 SER A N 1
ATOM 1506 C CA . SER A 1 185 ? -23.888 12.880 14.908 1.00 93.94 185 SER A CA 1
ATOM 1507 C C . SER A 1 185 ? -22.596 13.685 15.045 1.00 93.94 185 SER A C 1
ATOM 1509 O O . SER A 1 185 ? -21.891 13.889 14.065 1.00 93.94 185 SER A O 1
ATOM 1511 N N . SER A 1 186 ? -22.211 14.025 16.278 1.00 92.25 186 SER A N 1
ATOM 1512 C CA . SER A 1 186 ? -20.964 14.748 16.560 1.00 92.25 186 SER A CA 1
ATOM 1513 C C . SER A 1 186 ? -19.713 13.984 16.104 1.00 92.25 186 SER A C 1
ATOM 1515 O O . SER A 1 186 ? -18.726 14.591 15.694 1.00 92.25 186 SER A O 1
ATOM 1517 N N . ALA A 1 187 ? -19.727 12.648 16.182 1.00 90.06 187 ALA A N 1
ATOM 1518 C CA . ALA A 1 187 ? -18.625 11.811 15.705 1.00 90.06 187 ALA A CA 1
ATOM 1519 C C . ALA A 1 187 ? -18.577 11.748 14.168 1.00 90.06 187 ALA A C 1
ATOM 1521 O O . ALA A 1 187 ? -17.497 11.770 13.581 1.00 90.06 187 ALA A O 1
ATOM 1522 N N . VAL A 1 188 ? -19.742 11.719 13.512 1.00 91.50 188 VAL A N 1
ATOM 1523 C CA . VAL A 1 188 ? -19.851 11.777 12.047 1.00 91.50 188 VAL A CA 1
ATOM 1524 C C . VAL A 1 188 ? -19.384 13.134 11.516 1.00 91.50 188 VAL A C 1
ATOM 1526 O O . VAL A 1 188 ? -18.664 13.171 10.521 1.00 91.50 188 VAL A O 1
ATOM 1529 N N . ASP A 1 189 ? -19.712 14.231 12.196 1.00 91.19 189 ASP A N 1
ATOM 1530 C CA . ASP A 1 189 ? -19.260 15.574 11.817 1.00 91.19 189 ASP A CA 1
ATOM 1531 C C . ASP A 1 189 ? -17.728 15.704 11.903 1.00 91.19 189 ASP A C 1
ATOM 1533 O O . ASP A 1 189 ? -17.102 16.298 11.024 1.00 91.19 189 ASP A O 1
ATOM 1537 N N . GLN A 1 190 ? -17.103 15.096 12.921 1.00 86.75 190 GLN A N 1
ATOM 1538 C CA . GLN A 1 190 ? -15.638 15.018 13.045 1.00 86.75 190 GLN A CA 1
ATOM 1539 C C . GLN A 1 190 ? -15.003 14.158 11.946 1.00 86.75 190 GLN A C 1
ATOM 1541 O O . GLN A 1 190 ? -13.958 14.509 11.402 1.00 86.75 190 GLN A O 1
ATOM 1546 N N . PHE A 1 191 ? -15.644 13.052 11.567 1.00 87.62 191 PHE A N 1
ATOM 1547 C CA . PHE A 1 191 ? -15.205 12.256 10.424 1.00 87.62 191 PHE A CA 1
ATOM 1548 C C . PHE A 1 191 ? -15.257 13.071 9.122 1.00 87.62 191 PHE A C 1
ATOM 1550 O O . PHE A 1 191 ? -14.256 13.150 8.409 1.00 87.62 191 PHE A O 1
ATOM 1557 N N . GLN A 1 192 ? -16.372 13.753 8.853 1.00 87.75 192 GLN A N 1
ATOM 1558 C CA . GLN A 1 192 ? -16.530 14.576 7.653 1.00 87.75 192 GLN A CA 1
ATOM 1559 C C . GLN A 1 192 ? -15.536 15.741 7.605 1.00 87.75 192 GLN A C 1
ATOM 1561 O O . GLN A 1 192 ? -14.984 16.022 6.544 1.00 87.75 192 GLN A O 1
ATOM 1566 N N . SER A 1 193 ? -15.266 16.411 8.729 1.00 85.81 193 SER A N 1
ATOM 1567 C CA . SER A 1 193 ? -14.279 17.498 8.772 1.00 85.81 193 SER A CA 1
ATOM 1568 C C . SER A 1 193 ? -12.847 16.995 8.545 1.00 85.81 193 SER A C 1
ATOM 1570 O O . SER A 1 193 ? -12.047 17.676 7.895 1.00 85.81 193 SER A O 1
ATOM 1572 N N . SER A 1 194 ? -12.539 15.774 8.995 1.00 82.25 194 SER A N 1
ATOM 1573 C CA . SER A 1 194 ? -11.219 15.159 8.831 1.00 82.25 194 SER A CA 1
ATOM 1574 C C . SER A 1 194 ? -10.860 14.793 7.387 1.00 82.25 194 SER A C 1
ATOM 1576 O O . SER A 1 194 ? -9.679 14.766 7.029 1.00 82.25 194 SER A O 1
ATOM 1578 N N . ASP A 1 195 ? -11.866 14.590 6.530 1.00 81.81 195 ASP A N 1
ATOM 1579 C CA . ASP A 1 195 ? -11.664 14.385 5.092 1.00 81.81 195 ASP A CA 1
ATOM 1580 C C . ASP A 1 195 ? -11.159 15.664 4.395 1.00 81.81 195 ASP A C 1
ATOM 1582 O O . ASP A 1 195 ? -10.428 15.584 3.404 1.00 81.81 195 ASP A O 1
ATOM 1586 N N . PHE A 1 196 ? -11.491 16.846 4.931 1.00 80.19 196 PHE A N 1
ATOM 1587 C CA . PHE A 1 196 ? -11.053 18.142 4.396 1.00 80.19 196 PHE A CA 1
ATOM 1588 C C . PHE A 1 196 ? -9.781 18.674 5.062 1.00 80.19 196 PHE A C 1
ATOM 1590 O O . PHE A 1 196 ? -8.998 19.372 4.412 1.00 80.19 196 PHE A O 1
ATOM 1597 N N . SER A 1 197 ? -9.541 18.344 6.334 1.00 78.00 197 SER A N 1
ATOM 1598 C CA . SER A 1 197 ? -8.337 18.762 7.055 1.00 78.00 197 SER A CA 1
ATOM 1599 C C . SER A 1 197 ? -7.844 17.6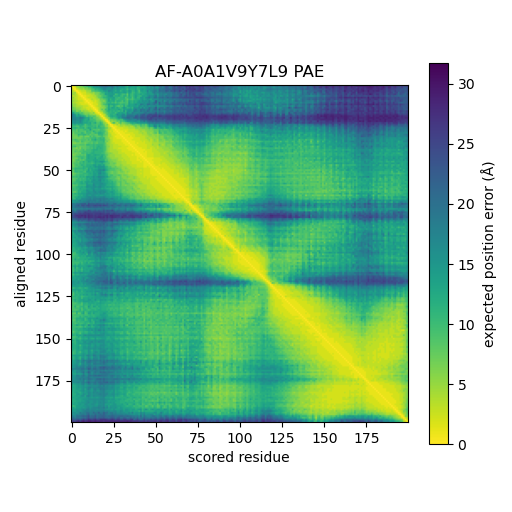89 8.031 1.00 78.00 197 SER A C 1
ATOM 1601 O O . SER A 1 197 ? -8.608 17.264 8.891 1.00 78.00 197 SER A O 1
ATOM 1603 N N . PRO A 1 198 ? -6.558 17.302 7.992 1.00 66.19 198 PRO A N 1
ATOM 1604 C CA . PRO A 1 198 ? -6.039 16.213 8.817 1.00 66.19 198 PRO A CA 1
ATOM 1605 C C . PRO A 1 198 ? -5.768 16.610 10.283 1.00 66.19 198 PRO A C 1
ATOM 1607 O O . PRO A 1 198 ? -5.317 15.764 11.051 1.00 66.19 198 PRO A O 1
ATOM 1610 N N . GLU A 1 199 ? -5.976 17.877 10.662 1.00 63.97 199 GLU A N 1
ATOM 1611 C CA . GLU A 1 199 ? -5.607 18.444 11.974 1.00 63.97 199 GLU A CA 1
ATOM 1612 C C . GLU A 1 199 ? -6.795 18.705 12.921 1.00 63.97 199 GLU A C 1
ATOM 1614 O O . GLU A 1 199 ? -6.579 19.243 14.006 1.00 63.97 199 GLU A O 1
ATOM 1619 N N . VAL A 1 200 ? -8.022 18.319 12.544 1.00 48.75 200 VAL A N 1
ATOM 1620 C CA . VAL A 1 200 ? -9.237 18.496 13.369 1.00 48.75 200 VAL A CA 1
ATOM 1621 C C . VAL A 1 200 ? -9.619 17.206 14.097 1.00 48.75 200 VAL A C 1
ATOM 1623 O O . VAL A 1 200 ? -9.564 16.109 13.484 1.00 48.75 200 VAL A O 1
#

Secondary structure (DSSP, 8-state):
-TTHHHHHHHHHHHHHHHH-S--HHHHHHHHHHHHHHHHHHHHHHHHHHHHHHHHHHHHHHHHHHHHHHS-HHHHHHS-HHHHHHHHHHHHIIIIIIIHHHHHHHHHHHHHHHHH---HHHHHHHHHHHHHHHHHHHHHHHHHHHHHHHHHHHHHHHHHHHHHHHHTHHHHHHTT-HHHHHHHHHHHHHHHHHHHH-TT-

Foldseek 3Di:
DVVCLVVLVVVLVVCCVPPVDDPPVSVVVSVVVVVVVVVVVVVVVVVVVVVVVVVLVVVLVVVVVVVVVDDPCVVVPDPVVVVSVVSSVCCCCVVPPVVVVVVVVVVVLVVVVPPDPDPVVNVVVVVVVVVVVVVVVVVVVVVVLLVVLLVVLVVVLVVLVVVCVVCVVVCVVVVPVVVSVVVSVVSVVSSVVSNVPSPD

pLDDT: mean 78.51, std 11.06, range [46.97, 95.19]

InterPro domains:
  IPR011527 ABC transporter type 1, transmembrane domain [PF00664] (4-193)
  IPR011527 ABC transporter type 1, transmembrane domain [PS50929] (1-194)
  IPR036640 ABC transporter type 1, transmembrane domain superfamily [G3DSA:1.20.1560.10] (1-197)
  IPR036640 ABC transporter type 1, transmembrane domain superfamily [SSF90123] (2-194)
  IPR039421 Type 1 protein exporter [PTHR24221] (27-194)

Nearest PDB structures (foldseek):
  6pam-assembly4_H  TM=7.552E-01  e=2.068E-06  Novosphingobium aromaticivorans DSM 12444
  6pao-assembly1_B  TM=6.441E-01  e=2.621E-06  Novosphingobium aromaticivorans DSM 12444
  6paq-assembly1_A  TM=6.079E-01  e=4.470E-06  Novosphingobium aromaticivorans DSM 12444
  7xec-assembly1_B  TM=7.514E-01  e=5.040E+00  Homo sapiens

Solvent-accessible surface area (backbone atoms only — not comparable to full-atom values): 10966 Å² total; per-residue (Å²): 109,80,75,50,53,64,56,51,49,50,52,45,51,52,49,41,73,74,62,79,50,89,59,59,68,55,52,52,52,50,53,51,52,52,51,49,50,50,54,53,50,53,50,51,52,57,58,46,47,58,54,50,54,51,53,48,51,55,52,54,52,53,52,53,53,52,62,67,74,48,58,70,65,65,62,72,77,41,70,59,68,60,54,54,53,51,48,56,52,48,54,48,46,54,64,67,53,47,45,57,52,54,50,49,54,51,52,52,54,53,49,50,63,71,71,49,91,44,73,67,62,51,52,55,49,52,54,52,53,52,52,50,51,53,53,48,51,52,55,48,53,54,52,48,48,35,53,51,37,27,52,51,30,48,50,52,31,50,54,53,53,51,52,49,62,76,41,42,65,60,36,58,74,66,71,40,58,68,59,54,50,50,56,42,50,55,30,48,52,47,23,60,49,9,72,78,38,62,88,106

Sequence (200 aa):
FRVLAPLYLKKATDELVLAHTLPTHAITVYIVLLFLSNALSHLKTFLYLKVMQNAYNEVSVKVFSHLHEMSMQFRLTKKTGKVTRCMDRGIHILFFELGPTIFEVIAVSLFFLFAFHDKLLFVIRGISVVIYVIATIWGTQIRMRFNMASNKHDNDANDKAIDSLINSETVKYFCSENYEVDRYSSAVDQFQSSDFSPEV

Mean predicted aligned error: 11.72 Å

Radius of gyration: 27.86 Å; Cα contacts (8 Å, |Δi|>4): 69; chains: 1; bounding box: 61×40×81 Å

Organism: NCBI:txid74557